Protein AF-A0A0F9ADK8-F1 (afdb_monomer)

Structure (mmCIF, N/CA/C/O backbone):
data_AF-A0A0F9ADK8-F1
#
_entry.id   AF-A0A0F9ADK8-F1
#
loop_
_atom_site.group_PDB
_atom_site.id
_atom_site.type_symbol
_atom_site.label_atom_id
_atom_site.label_alt_id
_atom_site.label_comp_id
_atom_site.label_asym_id
_atom_site.label_entity_id
_atom_site.label_seq_id
_atom_site.pdbx_PDB_ins_code
_atom_site.Cartn_x
_atom_site.Cartn_y
_atom_site.Cartn_z
_atom_site.occupancy
_atom_site.B_iso_or_equiv
_atom_site.auth_seq_id
_atom_site.auth_comp_id
_atom_site.auth_asym_id
_atom_site.auth_atom_id
_atom_site.pdbx_PDB_model_num
ATOM 1 N N . MET A 1 1 ? 10.634 -29.539 -0.794 1.00 26.28 1 MET A N 1
ATOM 2 C CA . MET A 1 1 ? 10.412 -29.504 -2.254 1.00 26.28 1 MET A CA 1
ATOM 3 C C . MET A 1 1 ? 10.072 -28.070 -2.612 1.00 26.28 1 MET A C 1
ATOM 5 O O . MET A 1 1 ? 9.015 -27.595 -2.229 1.00 26.28 1 MET A O 1
ATOM 9 N N . ALA A 1 2 ? 11.040 -27.331 -3.157 1.00 26.92 2 ALA A N 1
ATOM 10 C CA . ALA A 1 2 ? 10.885 -25.912 -3.452 1.00 26.92 2 ALA A CA 1
ATOM 11 C C . ALA A 1 2 ? 10.192 -25.767 -4.806 1.00 26.92 2 ALA A C 1
ATOM 13 O O . ALA A 1 2 ? 10.782 -26.106 -5.834 1.00 26.92 2 ALA A O 1
ATOM 14 N N . ASP A 1 3 ? 8.951 -25.284 -4.794 1.00 25.12 3 ASP A N 1
ATOM 15 C CA . ASP A 1 3 ? 8.272 -24.861 -6.009 1.00 25.12 3 ASP A CA 1
ATOM 16 C C . ASP A 1 3 ? 9.128 -23.800 -6.696 1.00 25.12 3 ASP A C 1
ATOM 18 O O . ASP A 1 3 ? 9.371 -22.702 -6.185 1.00 25.12 3 ASP A O 1
ATOM 22 N N . LYS A 1 4 ? 9.639 -24.165 -7.871 1.00 24.72 4 LYS A N 1
ATOM 23 C CA . LYS A 1 4 ? 10.263 -23.227 -8.790 1.00 24.72 4 LYS A CA 1
ATOM 24 C C . LYS A 1 4 ? 9.181 -22.223 -9.154 1.00 24.72 4 LYS A C 1
ATOM 26 O O . LYS A 1 4 ? 8.300 -22.533 -9.948 1.00 24.72 4 LYS A O 1
ATOM 31 N N . VAL A 1 5 ? 9.277 -21.008 -8.622 1.00 25.88 5 VAL A N 1
ATOM 32 C CA . VAL A 1 5 ? 8.550 -19.859 -9.163 1.00 25.88 5 VAL A CA 1
ATOM 33 C C . VAL A 1 5 ? 9.109 -19.605 -10.565 1.00 25.88 5 VAL A C 1
ATOM 35 O O . VAL A 1 5 ? 10.018 -18.801 -10.776 1.00 25.88 5 VAL A O 1
ATOM 38 N N . GLN A 1 6 ? 8.602 -20.359 -11.541 1.00 24.95 6 GLN A N 1
ATOM 39 C CA . GLN A 1 6 ? 8.704 -20.025 -12.945 1.00 24.95 6 GLN A CA 1
ATOM 40 C C . GLN A 1 6 ? 7.896 -18.744 -13.126 1.00 24.95 6 GLN A C 1
ATOM 42 O O . GLN A 1 6 ? 6.691 -18.776 -13.352 1.00 24.95 6 GLN A O 1
ATOM 47 N N . PHE A 1 7 ? 8.567 -17.594 -13.063 1.00 30.59 7 PHE A N 1
ATOM 48 C CA . PHE A 1 7 ? 8.095 -16.439 -13.813 1.00 30.59 7 PHE A CA 1
ATOM 49 C C . PHE A 1 7 ? 8.248 -16.799 -15.288 1.00 30.59 7 PHE A C 1
ATOM 51 O O . PHE A 1 7 ? 9.258 -16.508 -15.929 1.00 30.59 7 PHE A O 1
ATOM 58 N N . SER A 1 8 ? 7.261 -17.529 -15.806 1.00 28.75 8 SER A N 1
ATOM 59 C CA . SER A 1 8 ? 7.072 -17.675 -17.232 1.00 28.75 8 SER A CA 1
ATOM 60 C C . SER A 1 8 ? 6.990 -16.269 -17.797 1.00 28.75 8 SER A C 1
ATOM 62 O O . SER A 1 8 ? 6.132 -15.485 -17.396 1.00 28.75 8 SER A O 1
ATOM 64 N N . ILE A 1 9 ? 7.914 -15.964 -18.703 1.00 38.16 9 ILE A N 1
ATOM 65 C CA . ILE A 1 9 ? 7.788 -14.888 -19.680 1.00 38.16 9 ILE A CA 1
ATOM 66 C C . ILE A 1 9 ? 6.322 -14.863 -20.119 1.00 38.16 9 ILE A C 1
ATOM 68 O O . ILE A 1 9 ? 5.828 -15.863 -20.654 1.00 38.16 9 ILE A O 1
ATOM 72 N N . ASP A 1 10 ? 5.646 -13.775 -19.764 1.00 41.16 10 ASP A N 1
ATOM 73 C CA . ASP A 1 10 ? 4.198 -13.638 -19.797 1.00 41.16 10 ASP A CA 1
ATOM 74 C C . ASP A 1 10 ? 3.646 -14.003 -21.184 1.00 41.16 10 ASP A C 1
ATOM 76 O O . ASP A 1 10 ? 4.315 -13.836 -22.213 1.00 41.16 10 ASP A O 1
ATOM 80 N N . VAL A 1 11 ? 2.424 -14.530 -21.229 1.00 38.19 11 VAL A N 1
ATOM 81 C CA . VAL A 1 11 ? 1.742 -14.911 -22.476 1.00 38.19 11 VAL A CA 1
ATOM 82 C C . VAL A 1 11 ? 1.690 -13.715 -23.439 1.00 38.19 11 VAL A C 1
ATOM 84 O O . VAL A 1 11 ? 1.812 -13.897 -24.652 1.00 38.19 11 VAL A O 1
ATOM 87 N N . GLU A 1 12 ? 1.624 -12.489 -22.910 1.00 35.91 12 GLU A N 1
ATOM 88 C CA . GLU A 1 12 ? 1.749 -11.239 -23.668 1.00 35.91 12 GLU A CA 1
ATOM 89 C C . GLU A 1 12 ? 3.120 -11.048 -24.324 1.00 35.91 12 GLU A C 1
ATOM 91 O O . GLU A 1 12 ? 3.190 -10.648 -25.484 1.00 35.91 12 GLU A O 1
ATOM 96 N N . THR A 1 13 ? 4.223 -11.396 -23.655 1.00 36.81 13 THR A N 1
ATOM 97 C CA . THR A 1 13 ? 5.567 -11.295 -24.247 1.00 36.81 13 THR A CA 1
ATOM 98 C C . THR A 1 13 ? 5.761 -12.342 -25.347 1.00 36.81 13 THR A C 1
ATOM 100 O O . THR A 1 13 ? 6.364 -12.053 -26.379 1.00 36.81 13 THR A O 1
ATOM 103 N N . LYS A 1 14 ? 5.197 -13.548 -25.183 1.00 38.84 14 LYS A N 1
ATOM 104 C CA . LYS A 1 14 ? 5.196 -14.583 -26.235 1.00 38.84 14 LYS A CA 1
ATOM 105 C C . LYS A 1 14 ? 4.345 -14.176 -27.445 1.00 38.84 14 LYS A C 1
ATOM 107 O O . LYS A 1 14 ? 4.780 -14.371 -28.580 1.00 38.84 14 LYS A O 1
ATOM 112 N N . LYS A 1 15 ? 3.177 -13.558 -27.226 1.00 38.72 15 LYS A N 1
ATOM 113 C CA . LYS A 1 15 ? 2.336 -12.981 -28.293 1.00 38.72 15 LYS A CA 1
ATOM 114 C C . LYS A 1 15 ? 3.017 -11.790 -28.986 1.00 38.72 15 LYS A C 1
ATOM 116 O O . LYS A 1 15 ? 2.984 -11.704 -30.213 1.00 38.72 15 LYS A O 1
ATOM 121 N N . ALA A 1 16 ? 3.724 -10.935 -28.243 1.00 36.34 16 ALA A N 1
ATOM 122 C CA . ALA A 1 16 ? 4.536 -9.847 -28.796 1.00 36.34 16 ALA A CA 1
ATOM 123 C C . ALA A 1 16 ? 5.700 -10.364 -29.670 1.00 36.34 16 ALA A C 1
ATOM 125 O O . ALA A 1 16 ? 5.971 -9.817 -30.739 1.00 36.34 16 ALA A O 1
ATOM 126 N N . VAL A 1 17 ? 6.347 -11.468 -29.278 1.00 37.09 17 VAL A N 1
ATOM 127 C CA . VAL A 1 17 ? 7.394 -12.153 -30.068 1.00 37.09 17 VAL A CA 1
ATOM 128 C C . VAL A 1 17 ? 6.839 -12.794 -31.355 1.00 37.09 17 VAL A C 1
ATOM 130 O O . VAL A 1 17 ? 7.530 -12.847 -32.371 1.00 37.09 17 VAL A O 1
ATOM 133 N N . ALA A 1 18 ? 5.584 -13.252 -31.353 1.00 39.31 18 ALA A N 1
ATOM 134 C CA . ALA A 1 18 ? 4.936 -13.812 -32.541 1.00 39.31 18 ALA A CA 1
ATOM 135 C C . ALA A 1 18 ? 4.529 -12.729 -33.562 1.00 39.31 18 ALA A C 1
ATOM 137 O O . ALA A 1 18 ? 4.779 -12.889 -34.759 1.00 39.31 18 ALA A O 1
ATOM 138 N N . ASN A 1 19 ? 3.985 -11.595 -33.101 1.00 39.44 19 ASN A N 1
ATOM 139 C CA . ASN A 1 19 ? 3.604 -10.469 -33.968 1.00 39.44 19 ASN A CA 1
ATOM 140 C C . ASN A 1 19 ? 4.814 -9.727 -34.572 1.00 39.44 19 ASN A C 1
ATOM 142 O O . ASN A 1 19 ? 4.719 -9.154 -35.657 1.00 39.44 19 ASN A O 1
ATOM 146 N N . THR A 1 20 ? 5.981 -9.786 -33.929 1.00 35.94 20 THR A N 1
ATOM 147 C CA . THR A 1 20 ? 7.203 -9.099 -34.385 1.00 35.94 20 THR A CA 1
ATOM 148 C C . THR A 1 20 ? 7.905 -9.760 -35.575 1.00 35.94 20 THR A C 1
ATOM 150 O O . THR A 1 20 ? 8.582 -9.063 -36.327 1.00 35.94 20 THR A O 1
ATOM 153 N N . ARG A 1 21 ? 7.690 -11.059 -35.837 1.00 41.69 21 ARG A N 1
ATOM 154 C CA . ARG A 1 21 ? 8.205 -11.740 -37.049 1.00 41.69 21 ARG A CA 1
ATOM 155 C C . ARG A 1 21 ? 7.533 -11.267 -38.345 1.00 41.69 21 ARG A C 1
ATOM 157 O O . ARG A 1 21 ? 8.139 -11.315 -39.413 1.00 41.69 21 ARG A O 1
ATOM 164 N N . ARG A 1 22 ? 6.275 -10.815 -38.270 1.00 44.16 22 ARG A N 1
ATOM 165 C CA . ARG A 1 22 ? 5.554 -10.213 -39.409 1.00 44.16 22 ARG A CA 1
ATOM 166 C C . ARG A 1 22 ? 6.099 -8.818 -39.729 1.00 44.16 22 ARG A C 1
ATOM 168 O O . ARG A 1 22 ? 6.386 -8.541 -40.889 1.00 44.16 22 ARG A O 1
ATOM 175 N N . LEU A 1 23 ? 6.329 -8.010 -38.695 1.00 38.12 23 LEU A N 1
ATOM 176 C CA . LEU A 1 23 ? 6.951 -6.684 -38.785 1.00 38.12 23 LEU A CA 1
ATOM 177 C C . LEU A 1 23 ? 8.395 -6.743 -39.328 1.00 38.12 23 LEU A C 1
ATOM 179 O O . LEU A 1 23 ? 8.802 -5.873 -40.089 1.00 38.12 23 LEU A O 1
ATOM 183 N N . GLU A 1 24 ? 9.157 -7.795 -39.013 1.00 39.53 24 GLU A N 1
ATOM 184 C CA . GLU A 1 24 ? 10.530 -8.022 -39.504 1.00 39.53 24 GLU A CA 1
ATOM 185 C C . GLU A 1 24 ? 10.617 -8.171 -41.036 1.00 39.53 24 GLU A C 1
ATOM 187 O O . GLU A 1 24 ? 11.492 -7.583 -41.671 1.00 39.53 24 GLU A O 1
ATOM 192 N N . LYS A 1 25 ? 9.668 -8.883 -41.661 1.00 48.53 25 LYS A N 1
ATOM 193 C CA . LYS A 1 25 ? 9.605 -9.013 -43.131 1.00 48.53 25 LYS A CA 1
ATOM 194 C C . LYS A 1 25 ? 9.288 -7.694 -43.832 1.00 48.53 25 LYS A C 1
ATOM 196 O O . LYS A 1 25 ? 9.682 -7.495 -44.979 1.00 48.53 25 LYS A O 1
ATOM 201 N N . GLN A 1 26 ? 8.559 -6.810 -43.162 1.00 44.69 26 GLN A N 1
ATOM 202 C CA . GLN A 1 26 ? 8.190 -5.515 -43.712 1.00 44.69 26 GLN A CA 1
ATOM 203 C C . GLN A 1 26 ? 9.291 -4.462 -43.453 1.00 44.69 26 GLN A C 1
ATOM 205 O O . GLN A 1 26 ? 9.508 -3.583 -44.282 1.00 44.69 26 GLN A O 1
ATOM 210 N N . PHE A 1 27 ? 10.060 -4.599 -42.364 1.00 39.81 27 PHE A N 1
ATOM 211 C CA . PHE A 1 27 ? 11.189 -3.735 -41.983 1.00 39.81 27 PHE A CA 1
ATOM 212 C C . PHE A 1 27 ? 12.325 -3.699 -43.022 1.00 39.81 27 PHE A C 1
ATOM 214 O O . PHE A 1 27 ? 12.946 -2.660 -43.235 1.00 39.81 27 PHE A O 1
ATOM 221 N N . MET A 1 28 ? 12.572 -4.808 -43.728 1.00 47.72 28 MET A N 1
ATOM 222 C CA . MET A 1 28 ? 13.576 -4.886 -44.804 1.00 47.72 28 MET A CA 1
ATOM 223 C C . MET A 1 28 ? 13.278 -3.974 -46.009 1.00 47.72 28 MET A C 1
ATOM 225 O O . MET A 1 28 ? 14.149 -3.788 -46.854 1.00 47.72 28 MET A O 1
ATOM 229 N N . LYS A 1 29 ? 12.074 -3.388 -46.092 1.00 51.22 29 LYS A N 1
ATOM 230 C CA . LYS A 1 29 ? 11.624 -2.544 -47.213 1.00 51.22 29 LYS A CA 1
ATOM 231 C C . LYS A 1 29 ? 11.711 -1.031 -46.943 1.00 51.22 29 LYS A C 1
ATOM 233 O O . LYS A 1 29 ? 11.237 -0.242 -47.752 1.00 51.22 29 LYS A O 1
ATOM 238 N N . LEU A 1 30 ? 12.304 -0.613 -45.822 1.00 47.59 30 LEU A N 1
ATOM 239 C CA . LEU A 1 30 ? 12.314 0.784 -45.369 1.00 47.59 30 LEU A CA 1
ATOM 240 C C . LEU A 1 30 ? 13.421 1.676 -45.968 1.00 47.59 30 LEU A C 1
ATOM 242 O O . LEU A 1 30 ? 14.595 1.298 -45.974 1.00 47.59 30 LEU A O 1
ATOM 246 N N . GLY A 1 31 ? 13.046 2.900 -46.374 1.00 52.59 31 GLY A N 1
ATOM 247 C CA . GLY A 1 31 ? 13.925 3.960 -46.898 1.00 52.59 31 GLY A CA 1
ATOM 248 C C . GLY A 1 31 ? 14.777 4.716 -45.853 1.00 52.59 31 GLY A C 1
ATOM 249 O O . GLY A 1 31 ? 14.594 4.590 -44.641 1.00 52.59 31 GLY A O 1
ATOM 250 N N . GLY A 1 32 ? 15.746 5.513 -46.328 1.00 48.91 32 GLY A N 1
ATOM 251 C CA . GLY A 1 32 ? 16.883 6.040 -45.546 1.00 48.91 32 GLY A CA 1
ATOM 252 C C . GLY A 1 32 ? 16.576 7.008 -44.388 1.00 48.91 32 GLY A C 1
ATOM 253 O O . GLY A 1 32 ? 17.333 7.057 -43.419 1.00 48.91 32 GLY A O 1
ATOM 254 N N . SER A 1 33 ? 15.459 7.734 -44.419 1.00 44.00 33 SER A N 1
ATOM 255 C CA . SER A 1 33 ? 15.063 8.683 -43.363 1.00 44.00 33 SER A CA 1
ATOM 256 C C . SER A 1 33 ? 14.603 7.987 -42.072 1.00 44.00 33 SER A C 1
ATOM 258 O O . SER A 1 33 ? 14.957 8.425 -40.974 1.00 44.00 33 SER A O 1
ATOM 260 N N . ALA A 1 34 ? 13.914 6.845 -42.181 1.00 46.16 34 ALA A N 1
ATOM 261 C CA . ALA A 1 34 ? 13.541 6.005 -41.039 1.00 46.16 34 ALA A CA 1
ATOM 262 C C . ALA A 1 34 ? 14.773 5.371 -40.364 1.00 46.16 34 ALA A C 1
ATOM 264 O O . ALA A 1 34 ? 14.836 5.274 -39.136 1.00 46.16 34 ALA A O 1
ATOM 265 N N . ARG A 1 35 ? 15.801 5.023 -41.153 1.00 48.91 35 ARG A N 1
ATOM 266 C CA . ARG A 1 35 ? 17.088 4.508 -40.652 1.00 48.91 35 ARG A CA 1
ATOM 267 C C . ARG A 1 35 ? 17.858 5.564 -39.845 1.00 48.91 35 ARG A C 1
ATOM 269 O O . ARG A 1 35 ? 18.458 5.239 -38.825 1.00 48.91 35 ARG A O 1
ATOM 276 N N . LEU A 1 36 ? 17.797 6.838 -40.235 1.00 43.69 36 LEU A N 1
ATOM 277 C CA . LEU A 1 36 ? 18.541 7.926 -39.585 1.00 43.69 36 LEU A CA 1
ATOM 278 C C . LEU A 1 36 ? 18.014 8.282 -38.177 1.00 43.69 36 LEU A C 1
ATOM 280 O O . LEU A 1 36 ? 18.797 8.551 -37.262 1.00 43.69 36 LEU A O 1
ATOM 284 N N . ALA A 1 37 ? 16.692 8.255 -37.975 1.00 49.25 37 ALA A N 1
ATOM 285 C CA . ALA A 1 37 ? 16.078 8.469 -36.660 1.00 49.25 37 ALA A CA 1
ATOM 286 C C . ALA A 1 37 ? 16.421 7.337 -35.670 1.00 49.25 37 ALA A C 1
ATOM 288 O O . ALA A 1 37 ? 16.670 7.593 -34.489 1.00 49.25 37 ALA A O 1
ATOM 289 N N . GLN A 1 38 ? 16.524 6.101 -36.170 1.00 47.88 38 GLN A N 1
ATOM 290 C CA . GLN A 1 38 ? 16.932 4.927 -35.391 1.00 47.88 38 GLN A CA 1
ATOM 291 C C . GLN A 1 38 ? 18.401 5.018 -34.939 1.00 47.88 38 GLN A C 1
ATOM 293 O O . GLN A 1 38 ? 18.697 4.775 -33.769 1.00 47.88 38 GLN A O 1
ATOM 298 N N . VAL A 1 39 ? 19.311 5.468 -35.813 1.00 45.59 39 VAL A N 1
ATOM 299 C CA . VAL A 1 39 ? 20.741 5.678 -35.492 1.00 45.59 39 VAL A CA 1
ATOM 300 C C . VAL A 1 39 ? 20.935 6.679 -34.352 1.00 45.59 39 VAL A C 1
ATOM 302 O O . VAL A 1 39 ? 21.745 6.458 -33.450 1.00 45.59 39 VAL A O 1
ATOM 305 N N . LYS A 1 40 ? 20.156 7.767 -34.336 1.00 52.59 40 LYS A N 1
ATOM 306 C CA . LYS A 1 40 ? 20.231 8.767 -33.261 1.00 52.59 40 LYS A CA 1
ATOM 307 C C . LYS A 1 40 ? 19.776 8.199 -31.910 1.00 52.59 40 LYS A C 1
ATOM 309 O O . LYS A 1 40 ? 20.436 8.469 -30.908 1.00 52.59 40 LYS A O 1
ATOM 314 N N . GLY A 1 41 ? 18.717 7.386 -31.871 1.00 49.25 41 GLY A N 1
ATOM 315 C CA . GLY A 1 41 ? 18.250 6.718 -30.644 1.00 49.25 41 GLY A CA 1
ATOM 316 C C . GLY A 1 41 ? 19.260 5.708 -30.090 1.00 49.25 41 GLY A C 1
ATOM 317 O O . GLY A 1 41 ? 19.603 5.745 -28.909 1.00 49.25 41 GLY A O 1
ATOM 318 N N . ILE A 1 42 ? 19.820 4.878 -30.972 1.00 46.34 42 ILE A N 1
ATOM 319 C CA . ILE A 1 42 ? 20.852 3.885 -30.646 1.00 46.34 42 ILE A CA 1
ATOM 320 C C . ILE A 1 42 ? 22.131 4.553 -30.129 1.00 46.34 42 ILE A C 1
ATOM 322 O O . ILE A 1 42 ? 22.681 4.128 -29.117 1.00 46.34 42 ILE A O 1
ATOM 326 N N . SER A 1 43 ? 22.577 5.640 -30.765 1.00 51.44 43 SER A N 1
ATOM 327 C CA . SER A 1 43 ? 23.786 6.359 -30.340 1.00 51.44 43 SER A CA 1
ATOM 328 C C . SER A 1 43 ? 23.648 7.016 -28.958 1.00 51.44 43 SER A C 1
ATOM 330 O O . SER A 1 43 ? 24.618 7.078 -28.201 1.00 51.44 43 SER A O 1
ATOM 332 N N . LYS A 1 44 ? 22.444 7.481 -28.586 1.00 55.66 44 LYS A N 1
ATOM 333 C CA . LYS A 1 44 ? 22.156 7.993 -27.234 1.00 55.66 44 LYS A CA 1
ATOM 334 C C . LYS A 1 44 ? 22.195 6.875 -26.195 1.00 55.66 44 LYS A C 1
ATOM 336 O O . LYS A 1 44 ? 22.782 7.062 -25.132 1.00 55.66 44 LYS A O 1
ATOM 341 N N . LEU A 1 45 ? 21.628 5.715 -26.523 1.00 48.06 45 LEU A N 1
ATOM 342 C CA . LEU A 1 45 ? 21.677 4.528 -25.673 1.00 48.06 45 LEU A CA 1
ATOM 343 C C . LEU A 1 45 ? 23.121 4.036 -25.476 1.00 48.06 45 LEU A C 1
ATOM 345 O O . LEU A 1 45 ? 23.532 3.768 -24.351 1.00 48.06 45 LEU A O 1
ATOM 349 N N . GLU A 1 46 ? 23.922 3.993 -26.542 1.00 51.62 46 GLU A N 1
ATOM 350 C CA . GLU A 1 46 ? 25.329 3.586 -26.494 1.00 51.62 46 GLU A CA 1
ATOM 351 C C . GLU A 1 46 ? 26.174 4.529 -25.622 1.00 51.62 46 GLU A C 1
ATOM 353 O O . GLU A 1 46 ? 26.960 4.075 -24.788 1.00 51.62 46 GLU A O 1
ATOM 358 N N . LYS A 1 47 ? 25.970 5.846 -25.753 1.00 62.41 47 LYS A N 1
ATOM 359 C CA . LYS A 1 47 ? 26.601 6.850 -24.881 1.00 62.41 47 LYS A CA 1
ATOM 360 C C . LYS A 1 47 ? 26.158 6.696 -23.424 1.00 62.41 47 LYS A C 1
ATOM 362 O O . LYS A 1 47 ? 27.002 6.750 -22.534 1.00 62.41 47 LYS A O 1
ATOM 367 N N . GLY A 1 48 ? 24.872 6.435 -23.185 1.00 56.59 48 GLY A N 1
ATOM 368 C CA . GLY A 1 48 ? 24.325 6.173 -21.853 1.00 56.59 48 GLY A CA 1
ATOM 369 C C . GLY A 1 48 ? 24.929 4.934 -21.187 1.00 56.59 48 GLY A C 1
ATOM 370 O O . GLY A 1 48 ? 2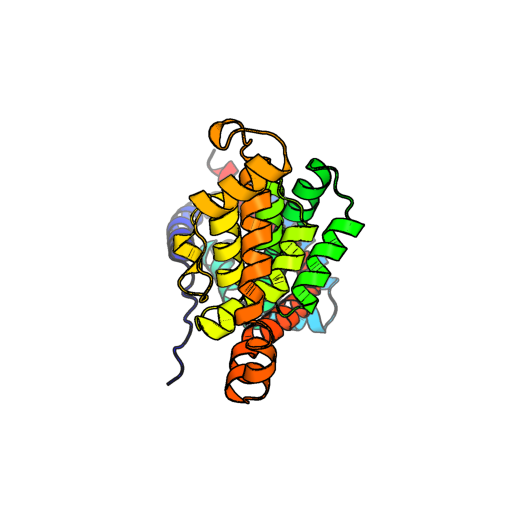5.308 4.992 -20.023 1.00 56.59 48 GLY A O 1
ATOM 371 N N . ILE A 1 49 ? 25.104 3.836 -21.930 1.00 52.19 49 ILE A N 1
ATOM 372 C CA . ILE A 1 49 ? 25.750 2.616 -21.420 1.00 52.19 49 ILE A CA 1
ATOM 373 C C . ILE A 1 49 ? 27.252 2.825 -21.195 1.00 52.19 49 ILE A C 1
ATOM 375 O O . ILE A 1 49 ? 27.808 2.335 -20.211 1.00 52.19 49 ILE A O 1
ATOM 379 N N . LYS A 1 50 ? 27.931 3.570 -22.074 1.00 59.78 50 LYS A N 1
ATOM 380 C CA . LYS A 1 50 ? 29.352 3.913 -21.905 1.00 59.78 50 LYS A CA 1
ATOM 381 C C . LYS A 1 50 ? 29.598 4.805 -20.684 1.00 59.78 50 LYS A C 1
ATOM 383 O O . LYS A 1 50 ? 30.626 4.620 -20.034 1.00 59.78 50 LYS A O 1
ATOM 388 N N . ALA A 1 51 ? 28.654 5.680 -20.341 1.00 60.22 51 ALA A N 1
ATOM 389 C CA . ALA A 1 51 ? 28.702 6.549 -19.163 1.00 60.22 51 ALA A CA 1
ATOM 390 C C . ALA A 1 51 ? 28.450 5.820 -17.827 1.00 60.22 51 ALA A C 1
ATOM 392 O O . ALA A 1 51 ? 28.593 6.423 -16.767 1.00 60.22 51 ALA A O 1
ATOM 393 N N . LEU A 1 52 ? 28.093 4.532 -17.852 1.00 54.62 52 LEU A N 1
ATOM 394 C CA . LEU A 1 52 ? 27.894 3.743 -16.638 1.00 54.62 52 LEU A CA 1
ATOM 395 C C . LEU A 1 52 ? 29.203 3.265 -16.005 1.00 54.62 52 LEU A C 1
ATOM 397 O O . LEU A 1 52 ? 30.161 2.911 -16.701 1.00 54.62 52 LEU A O 1
ATOM 401 N N . ASP A 1 53 ? 29.196 3.171 -14.675 1.00 52.44 53 ASP A N 1
ATOM 402 C CA . ASP A 1 53 ? 30.258 2.539 -13.889 1.00 52.44 53 ASP A CA 1
ATOM 403 C C . ASP A 1 53 ? 30.434 1.042 -14.251 1.00 52.44 53 ASP A C 1
ATOM 405 O O . ASP A 1 53 ? 29.508 0.369 -14.719 1.00 52.44 53 ASP A O 1
ATOM 409 N N . GLY A 1 54 ? 31.635 0.500 -14.032 1.00 55.44 54 GLY A N 1
ATOM 410 C CA . GLY A 1 54 ? 32.029 -0.870 -14.366 1.00 55.44 54 GLY A CA 1
ATOM 411 C C . GLY A 1 54 ? 31.134 -1.951 -13.749 1.00 55.44 54 GLY A C 1
ATOM 412 O O . GLY A 1 54 ? 30.831 -2.946 -14.414 1.00 55.44 54 GLY A O 1
ATOM 413 N N . SER A 1 55 ? 30.632 -1.737 -12.529 1.00 47.78 55 SER A N 1
ATOM 414 C CA . SER A 1 55 ? 29.694 -2.658 -11.864 1.00 47.78 55 SER A CA 1
ATOM 415 C C . SER A 1 55 ? 28.342 -2.705 -12.585 1.00 47.78 55 SER A C 1
ATOM 417 O O . SER A 1 55 ? 27.738 -3.767 -12.759 1.00 47.78 55 SER A O 1
ATOM 419 N N . SER A 1 56 ? 27.913 -1.556 -13.109 1.00 47.53 56 SER A N 1
ATOM 420 C CA . SER A 1 56 ? 26.680 -1.406 -13.883 1.00 47.53 56 SER A CA 1
ATOM 421 C C . SER A 1 56 ? 26.789 -1.994 -15.285 1.00 47.53 56 SER A C 1
ATOM 423 O O . SER A 1 56 ? 25.865 -2.661 -15.750 1.00 47.53 56 SER A O 1
ATOM 425 N N . LYS A 1 57 ? 27.946 -1.837 -15.936 1.00 52.88 57 LYS A N 1
ATOM 426 C CA . LYS A 1 57 ? 28.245 -2.450 -17.241 1.00 52.88 57 LYS A CA 1
ATOM 427 C C . LYS A 1 57 ? 28.213 -3.979 -17.191 1.00 52.88 57 LYS A C 1
ATOM 429 O O . LYS A 1 57 ? 27.673 -4.600 -18.105 1.00 52.88 57 LYS A O 1
ATOM 434 N N . LYS A 1 58 ? 28.740 -4.587 -16.120 1.00 53.53 58 LYS A N 1
ATOM 435 C CA . LYS A 1 58 ? 28.681 -6.045 -15.899 1.00 53.53 58 LYS A CA 1
ATOM 436 C C . LYS A 1 58 ? 27.253 -6.524 -15.628 1.00 53.53 58 LYS A C 1
ATOM 438 O O . LYS A 1 58 ? 26.835 -7.527 -16.201 1.00 53.53 58 LYS A O 1
ATOM 443 N N . GLY A 1 59 ? 26.481 -5.785 -14.826 1.00 49.38 59 GLY A N 1
ATOM 444 C CA . GLY A 1 59 ? 25.086 -6.129 -14.531 1.00 49.38 59 GLY A CA 1
ATOM 445 C C . GLY A 1 59 ? 24.127 -6.001 -15.718 1.00 49.38 59 GLY A C 1
ATOM 446 O O . GLY A 1 59 ? 23.117 -6.697 -15.783 1.00 49.38 59 GLY A O 1
ATOM 447 N N . PHE A 1 60 ? 24.493 -5.174 -16.697 1.00 49.78 60 PHE A N 1
ATOM 448 C CA . PHE A 1 60 ? 23.779 -4.971 -17.955 1.00 49.78 60 PHE A CA 1
ATOM 449 C C . PHE A 1 60 ? 24.521 -5.579 -19.154 1.00 49.78 60 PHE A C 1
ATOM 451 O O . PHE A 1 60 ? 24.322 -5.145 -20.287 1.00 49.78 60 PHE A O 1
ATOM 458 N N . ALA A 1 61 ? 25.349 -6.611 -18.954 1.00 52.66 61 ALA A N 1
ATOM 459 C CA . ALA A 1 61 ? 26.115 -7.239 -20.036 1.00 52.66 61 ALA A CA 1
ATOM 460 C C . ALA A 1 61 ? 25.233 -7.714 -21.213 1.00 52.66 61 ALA A C 1
ATOM 462 O O . ALA A 1 61 ? 25.652 -7.639 -22.367 1.00 52.66 61 ALA A O 1
ATOM 463 N N . GLY A 1 62 ? 23.988 -8.133 -20.954 1.00 50.66 62 GLY A N 1
ATOM 464 C CA . GLY A 1 62 ? 23.002 -8.444 -21.999 1.00 50.66 62 GLY A CA 1
ATOM 465 C C . GLY A 1 62 ? 22.511 -7.220 -22.785 1.00 50.66 62 GLY A C 1
ATOM 466 O O . GLY A 1 62 ? 22.289 -7.318 -23.988 1.00 50.66 62 GLY A O 1
ATOM 467 N N . MET A 1 63 ? 22.425 -6.053 -22.140 1.00 44.56 63 MET A N 1
ATOM 468 C CA . MET A 1 63 ? 22.110 -4.772 -22.783 1.00 44.56 63 MET A CA 1
ATOM 469 C C . MET A 1 63 ? 23.305 -4.221 -23.568 1.00 44.56 63 MET A C 1
ATOM 471 O O . MET A 1 63 ? 23.128 -3.683 -24.650 1.00 44.56 63 MET A O 1
ATOM 475 N N . SER A 1 64 ? 24.529 -4.407 -23.066 1.00 47.62 64 SER A N 1
ATOM 476 C CA . SER A 1 64 ? 25.755 -4.092 -23.809 1.00 47.62 64 SER A CA 1
ATOM 477 C C . SER A 1 64 ? 25.870 -4.946 -25.079 1.00 47.62 64 SER A C 1
ATOM 479 O O . SER A 1 64 ? 26.216 -4.434 -26.141 1.00 47.62 64 SER A O 1
ATOM 481 N N . LYS A 1 65 ? 25.492 -6.233 -25.012 1.00 47.72 65 LYS A N 1
ATOM 482 C CA . LYS A 1 65 ? 25.359 -7.126 -26.181 1.00 47.72 65 LYS A CA 1
ATOM 483 C C . LYS A 1 65 ? 24.229 -6.713 -27.128 1.00 47.72 65 LYS A C 1
ATOM 485 O O . LYS A 1 65 ? 24.398 -6.811 -28.338 1.00 47.72 65 LYS A O 1
ATOM 490 N N . PHE A 1 66 ? 23.112 -6.214 -26.597 1.00 44.53 66 PHE A N 1
ATOM 491 C CA . PHE A 1 66 ? 22.055 -5.584 -27.389 1.00 44.53 66 PHE A CA 1
ATOM 492 C C . PHE A 1 66 ? 22.606 -4.360 -28.131 1.00 44.53 66 PHE A C 1
ATOM 494 O O . PHE A 1 66 ? 22.569 -4.347 -29.350 1.00 44.53 66 PHE A O 1
ATOM 501 N N . THR A 1 67 ? 23.234 -3.393 -27.455 1.00 42.94 67 THR A N 1
ATOM 502 C CA . THR A 1 67 ? 23.764 -2.180 -28.104 1.00 42.94 67 THR A CA 1
ATOM 503 C C . THR A 1 67 ? 24.933 -2.422 -29.050 1.00 42.94 67 THR A C 1
ATOM 505 O O . THR A 1 67 ? 25.002 -1.784 -30.093 1.00 42.94 67 THR A O 1
ATOM 508 N N . SER A 1 68 ? 25.836 -3.350 -28.728 1.00 47.25 68 SER A N 1
ATOM 509 C CA . SER A 1 68 ? 26.957 -3.713 -29.611 1.00 47.25 68 SER A CA 1
ATOM 510 C C . SER A 1 68 ? 26.508 -4.557 -30.808 1.00 47.25 68 SER A C 1
ATOM 512 O O . SER A 1 68 ? 27.037 -4.393 -31.902 1.00 47.25 68 SER A O 1
ATOM 514 N N . GLY A 1 69 ? 25.481 -5.401 -30.652 1.00 43.25 69 GLY A N 1
ATOM 515 C CA . GLY A 1 69 ? 24.840 -6.103 -31.769 1.00 43.25 69 GLY A CA 1
ATOM 516 C C . GLY A 1 69 ? 23.943 -5.203 -32.636 1.00 43.25 69 GLY A C 1
ATOM 517 O O . GLY A 1 69 ? 23.580 -5.576 -33.747 1.00 43.25 69 GLY A O 1
ATOM 518 N N . ILE A 1 70 ? 23.618 -4.010 -32.139 1.00 39.38 70 ILE A N 1
ATOM 519 C CA . ILE A 1 70 ? 22.847 -2.937 -32.784 1.00 39.38 70 ILE A CA 1
ATOM 520 C C . ILE A 1 70 ? 23.790 -1.944 -33.502 1.00 39.38 70 ILE A C 1
ATOM 522 O O . ILE A 1 70 ? 23.412 -0.841 -33.883 1.00 39.38 70 ILE A O 1
ATOM 526 N N . ALA A 1 71 ? 25.031 -2.345 -33.795 1.00 40.16 71 ALA A N 1
ATOM 527 C CA . ALA A 1 71 ? 25.795 -1.686 -34.846 1.00 40.16 71 ALA A CA 1
ATOM 528 C C . ALA A 1 71 ? 25.047 -1.862 -36.182 1.00 40.16 71 ALA A C 1
ATOM 530 O O . ALA A 1 71 ? 24.742 -2.985 -36.584 1.00 40.16 71 ALA A O 1
ATOM 531 N N . LEU A 1 72 ? 24.730 -0.731 -36.819 1.00 36.81 72 LEU A N 1
ATOM 532 C CA . LEU A 1 72 ? 23.993 -0.467 -38.070 1.00 36.81 72 LEU A CA 1
ATOM 533 C C . LEU A 1 72 ? 23.822 -1.593 -39.119 1.00 36.81 72 LEU A C 1
ATOM 535 O O . LEU A 1 72 ? 22.818 -1.584 -39.826 1.00 36.81 72 LEU A O 1
ATOM 539 N N . GLY A 1 73 ? 24.743 -2.551 -39.233 1.00 38.09 73 GLY A N 1
ATOM 540 C CA . GLY A 1 73 ? 24.641 -3.692 -40.152 1.00 38.09 73 GLY A CA 1
ATOM 541 C C . GLY A 1 73 ? 23.808 -4.881 -39.646 1.00 38.09 73 GLY A C 1
ATOM 542 O O . GLY A 1 73 ? 23.215 -5.586 -40.454 1.00 38.09 73 GLY A O 1
ATOM 543 N N . ASN A 1 74 ? 23.698 -5.095 -38.329 1.00 38.97 74 ASN A N 1
ATOM 544 C CA . ASN A 1 74 ? 23.141 -6.337 -37.764 1.00 38.97 74 ASN A CA 1
ATOM 545 C C . ASN A 1 74 ? 21.725 -6.216 -37.174 1.00 38.97 74 ASN A C 1
ATOM 547 O O . ASN A 1 74 ? 21.131 -7.233 -36.826 1.00 38.97 74 ASN A O 1
ATOM 551 N N . LEU A 1 75 ? 21.128 -5.022 -37.103 1.00 38.78 75 LEU A N 1
ATOM 552 C CA . LEU A 1 75 ? 19.741 -4.844 -36.625 1.00 38.78 75 LEU A CA 1
ATOM 553 C C . LEU A 1 75 ? 18.695 -5.448 -37.551 1.00 38.78 75 LEU A C 1
ATOM 555 O O . LEU A 1 75 ? 17.750 -6.082 -37.083 1.00 38.78 75 LEU A O 1
ATOM 559 N N . ALA A 1 76 ? 18.893 -5.278 -38.858 1.00 38.72 76 ALA A N 1
ATOM 560 C CA . ALA A 1 76 ? 18.071 -5.929 -39.865 1.00 38.72 76 ALA A CA 1
ATOM 561 C C . ALA A 1 76 ? 18.168 -7.465 -39.739 1.00 38.72 76 ALA A C 1
ATOM 563 O O . ALA A 1 76 ? 17.180 -8.158 -39.942 1.00 38.72 76 ALA A O 1
ATOM 564 N N . ALA A 1 77 ? 19.327 -7.989 -39.317 1.00 35.16 77 ALA A N 1
ATOM 565 C CA . ALA A 1 77 ? 19.581 -9.420 -39.120 1.00 35.16 77 ALA A CA 1
ATOM 566 C C . ALA A 1 77 ? 19.169 -9.962 -37.730 1.00 35.16 77 ALA A C 1
ATOM 568 O O . ALA A 1 77 ? 19.041 -11.178 -37.533 1.00 35.16 77 ALA A O 1
ATOM 569 N N . MET A 1 78 ? 18.984 -9.088 -36.734 1.00 38.38 78 MET A N 1
ATOM 570 C CA . MET A 1 78 ? 18.590 -9.508 -35.391 1.00 38.38 78 MET A CA 1
ATOM 571 C C . MET A 1 78 ? 17.079 -9.732 -35.301 1.00 38.38 78 MET A C 1
ATOM 573 O O . MET A 1 78 ? 16.654 -10.699 -34.678 1.00 38.38 78 MET A O 1
ATOM 577 N N . GLY A 1 79 ? 16.270 -8.894 -35.945 1.00 41.62 79 GLY A N 1
ATOM 578 C CA . GLY A 1 79 ? 14.817 -8.979 -35.843 1.00 41.62 79 GLY A CA 1
ATOM 579 C C . GLY A 1 79 ? 14.299 -8.482 -34.490 1.00 41.62 79 GLY A C 1
ATOM 580 O O . GLY A 1 79 ? 14.871 -8.746 -33.427 1.00 41.62 79 GLY A O 1
ATOM 581 N N . MET A 1 80 ? 13.170 -7.769 -34.508 1.00 38.09 80 MET A N 1
ATOM 582 C CA . MET A 1 80 ? 12.491 -7.246 -33.307 1.00 38.09 80 MET A CA 1
ATOM 583 C C . MET A 1 80 ? 12.289 -8.313 -32.218 1.00 38.09 80 MET A C 1
ATOM 585 O O . MET A 1 80 ? 12.406 -8.030 -31.026 1.00 38.09 80 MET A O 1
ATOM 589 N N . ALA A 1 81 ? 12.064 -9.562 -32.627 1.00 36.72 81 ALA A N 1
ATOM 590 C CA . ALA A 1 81 ? 11.921 -10.704 -31.735 1.00 36.72 81 ALA A CA 1
ATOM 591 C C . ALA A 1 81 ? 13.210 -11.044 -30.957 1.00 36.72 81 ALA A C 1
ATOM 593 O O . ALA A 1 81 ? 13.125 -11.385 -29.776 1.00 36.72 81 ALA A O 1
ATOM 594 N N . LYS A 1 82 ? 14.409 -10.933 -31.558 1.00 41.62 82 LYS A N 1
ATOM 595 C CA . LYS A 1 82 ? 15.672 -11.131 -30.818 1.00 41.62 82 LYS A CA 1
ATOM 596 C C . LYS A 1 82 ? 16.061 -9.897 -30.015 1.00 41.62 82 LYS A C 1
ATOM 598 O O . LYS A 1 82 ? 16.691 -10.069 -28.985 1.00 41.62 82 LYS A O 1
ATOM 603 N N . ALA A 1 83 ? 15.661 -8.695 -30.425 1.00 41.38 83 ALA A N 1
ATOM 604 C CA . ALA A 1 83 ? 15.827 -7.470 -29.641 1.00 41.38 83 ALA A CA 1
ATOM 605 C C . ALA A 1 83 ? 15.056 -7.549 -28.306 1.00 41.38 83 ALA A C 1
ATOM 607 O O . ALA A 1 83 ? 15.650 -7.477 -27.230 1.00 41.38 83 ALA A O 1
ATOM 608 N N . ILE A 1 84 ? 13.749 -7.823 -28.367 1.00 39.91 84 ILE A N 1
ATOM 609 C CA . ILE A 1 84 ? 12.892 -8.048 -27.187 1.00 39.91 84 ILE A CA 1
ATOM 610 C C . ILE A 1 84 ? 13.346 -9.305 -26.423 1.00 39.91 84 ILE A C 1
ATOM 612 O O . ILE A 1 84 ? 13.421 -9.309 -25.193 1.00 39.91 84 ILE A O 1
ATOM 616 N N . GLY A 1 85 ? 13.729 -10.359 -27.149 1.00 42.75 85 GLY A N 1
ATOM 617 C CA . GLY A 1 85 ? 14.274 -11.595 -26.593 1.00 42.75 85 GLY A CA 1
ATOM 618 C C . GLY A 1 85 ? 15.591 -11.402 -25.829 1.00 42.75 85 GLY A C 1
ATOM 619 O O . GLY A 1 85 ? 15.752 -11.972 -24.755 1.00 42.75 85 GLY A O 1
ATOM 620 N N . ALA A 1 86 ? 16.511 -10.575 -26.324 1.00 46.41 86 ALA A N 1
ATOM 621 C CA . ALA A 1 86 ? 17.794 -10.265 -25.693 1.00 46.41 86 ALA A CA 1
ATOM 622 C C . ALA A 1 86 ? 17.629 -9.356 -24.472 1.00 46.41 86 ALA A C 1
ATOM 624 O O . ALA A 1 86 ? 18.351 -9.548 -23.499 1.00 46.41 86 ALA A O 1
ATOM 625 N N . LEU A 1 87 ? 16.642 -8.450 -24.458 1.00 44.69 87 LEU A N 1
ATOM 626 C CA . LEU A 1 87 ? 16.237 -7.780 -23.220 1.00 44.69 87 LEU A CA 1
ATOM 627 C C . LEU A 1 87 ? 15.693 -8.789 -22.209 1.00 44.69 87 LEU A C 1
ATOM 629 O O . LEU A 1 87 ? 16.184 -8.848 -21.087 1.00 44.69 87 LEU A O 1
ATOM 633 N N . SER A 1 88 ? 14.745 -9.638 -22.611 1.00 43.03 88 SER A N 1
ATOM 634 C CA . SER A 1 88 ? 14.140 -10.619 -21.700 1.00 43.03 88 SER A CA 1
ATOM 635 C C . SER A 1 88 ? 15.148 -11.643 -21.147 1.00 43.03 88 SER A C 1
ATOM 637 O O . SER A 1 88 ? 15.019 -12.063 -20.002 1.00 43.03 88 SER A O 1
ATOM 639 N N . LYS A 1 89 ? 16.179 -12.010 -21.926 1.00 44.94 89 LYS A N 1
ATOM 640 C CA . LYS A 1 89 ? 17.264 -12.928 -21.527 1.00 44.94 89 LYS A CA 1
ATOM 641 C C . LYS A 1 89 ? 18.450 -12.236 -20.843 1.00 44.94 89 LYS A C 1
ATOM 643 O O . LYS A 1 89 ? 19.144 -12.869 -20.056 1.00 44.94 89 LYS A O 1
ATOM 648 N N . GLY A 1 90 ? 18.718 -10.970 -21.163 1.00 44.38 90 GLY A N 1
ATOM 649 C CA . GLY A 1 90 ? 19.814 -10.171 -20.605 1.00 44.38 90 GLY A CA 1
ATOM 650 C C . GLY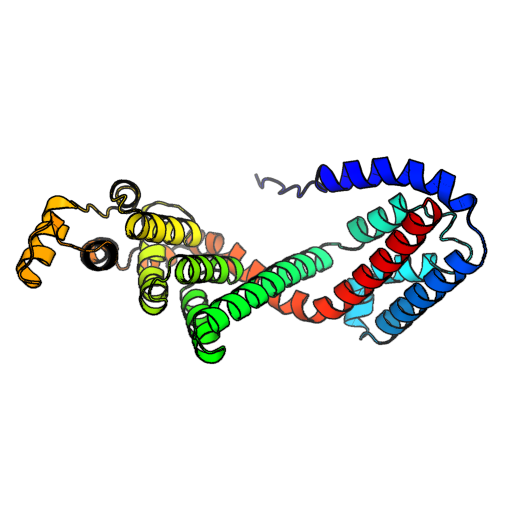 A 1 90 ? 19.498 -9.586 -19.229 1.00 44.38 90 GLY A C 1
ATOM 651 O O . GLY A 1 90 ? 20.406 -9.324 -18.443 1.00 44.38 90 GLY A O 1
ATOM 652 N N . ILE A 1 91 ? 18.210 -9.448 -18.918 1.00 46.31 91 ILE A N 1
ATOM 653 C CA . ILE A 1 91 ? 17.656 -9.190 -17.587 1.00 46.31 91 ILE A CA 1
ATOM 654 C C . ILE A 1 91 ? 17.711 -10.521 -16.809 1.00 46.31 91 ILE A C 1
ATOM 656 O O . ILE A 1 91 ? 16.705 -11.190 -16.601 1.00 46.31 91 ILE A O 1
ATOM 660 N N . GLY A 1 92 ? 18.917 -10.962 -16.438 1.00 52.66 92 GLY A N 1
ATOM 661 C CA . GLY A 1 92 ? 19.116 -12.107 -15.537 1.00 52.66 92 GLY A CA 1
ATOM 662 C C . GLY A 1 92 ? 18.624 -11.806 -14.111 1.00 52.66 92 GLY A C 1
ATOM 663 O O . GLY A 1 92 ? 17.787 -10.929 -13.897 1.00 52.66 92 GLY A O 1
ATOM 664 N N . GLU A 1 93 ? 19.182 -12.463 -13.091 1.00 48.66 93 GLU A N 1
ATOM 665 C CA . GLU A 1 93 ? 18.818 -12.202 -11.680 1.00 48.66 93 GLU A CA 1
ATOM 666 C C . GLU A 1 93 ? 18.962 -10.719 -11.273 1.00 48.66 93 GLU A C 1
ATOM 668 O O . GLU A 1 93 ? 18.139 -10.192 -10.525 1.00 48.66 93 GLU A O 1
ATOM 673 N N . LEU A 1 94 ? 19.937 -10.001 -11.845 1.00 50.75 94 LEU A N 1
ATOM 674 C CA . LEU A 1 94 ? 20.106 -8.556 -11.640 1.00 50.75 94 LEU A CA 1
ATOM 675 C C . LEU A 1 94 ? 18.957 -7.747 -12.243 1.00 50.75 94 LEU A C 1
ATOM 677 O O . LEU A 1 94 ? 18.462 -6.807 -11.628 1.00 50.75 94 LEU A O 1
ATOM 681 N N . GLY A 1 95 ? 18.476 -8.139 -13.419 1.00 56.84 95 GLY A N 1
ATOM 682 C CA . GLY A 1 95 ? 17.367 -7.465 -14.070 1.00 56.84 95 GLY A CA 1
ATOM 683 C C . GLY A 1 9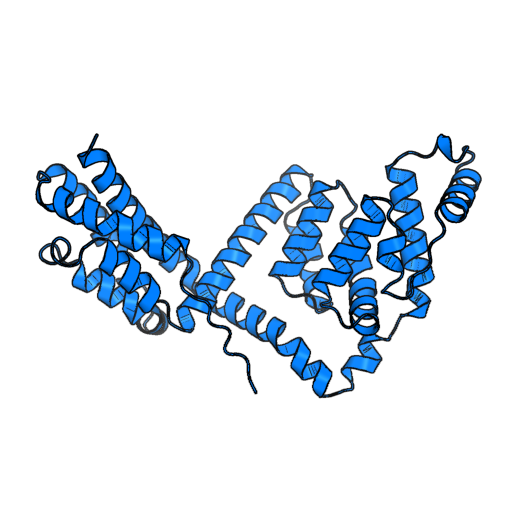5 ? 16.032 -7.656 -13.337 1.00 56.84 95 GLY A C 1
ATOM 684 O O . GLY A 1 95 ? 15.210 -6.739 -13.334 1.00 56.84 95 GLY A O 1
ATOM 685 N N . LYS A 1 96 ? 15.836 -8.776 -12.624 1.00 61.06 96 LYS A N 1
ATOM 686 C CA . LYS A 1 96 ? 14.674 -8.954 -11.733 1.00 61.06 96 LYS A CA 1
ATOM 687 C C . LYS A 1 96 ? 14.636 -7.888 -10.637 1.00 61.06 96 LYS A C 1
ATOM 689 O O . LYS A 1 96 ? 13.582 -7.302 -10.400 1.00 61.06 96 LYS A O 1
ATOM 694 N N . ALA A 1 97 ? 15.780 -7.590 -10.019 1.00 59.03 97 ALA A N 1
ATOM 695 C CA . ALA A 1 97 ? 15.885 -6.540 -9.008 1.00 59.03 97 ALA A CA 1
ATOM 696 C C . ALA A 1 97 ? 15.554 -5.152 -9.585 1.00 59.03 97 ALA A C 1
ATOM 698 O O . ALA A 1 97 ? 14.787 -4.398 -8.986 1.00 59.03 97 ALA A O 1
ATOM 699 N N . VAL A 1 98 ? 16.049 -4.844 -10.791 1.00 64.69 98 VAL A N 1
ATOM 700 C CA . VAL A 1 98 ? 15.735 -3.583 -11.487 1.00 64.69 98 VAL A CA 1
ATOM 701 C C . VAL A 1 98 ? 14.246 -3.476 -11.823 1.00 64.69 98 VAL A C 1
ATOM 703 O O . VAL A 1 98 ? 13.651 -2.423 -11.609 1.00 64.69 98 VAL A O 1
ATOM 706 N N . LEU A 1 99 ? 13.605 -4.553 -12.287 1.00 68.12 99 LEU A N 1
ATOM 707 C CA . LEU A 1 99 ? 12.165 -4.562 -12.572 1.00 68.12 99 LEU A CA 1
ATOM 708 C C . LEU A 1 99 ? 11.316 -4.388 -11.304 1.00 68.12 99 LEU A C 1
ATOM 710 O O . LEU A 1 99 ? 10.326 -3.654 -11.323 1.00 68.12 99 LEU A O 1
ATOM 714 N N . VAL A 1 100 ? 11.700 -5.024 -10.192 1.00 71.81 100 VAL A N 1
ATOM 715 C CA . VAL A 1 100 ? 11.058 -4.816 -8.882 1.00 71.81 100 VAL A CA 1
ATOM 716 C C . VAL A 1 100 ? 11.192 -3.354 -8.450 1.00 71.81 100 VAL A C 1
ATOM 718 O O . VAL A 1 100 ? 10.189 -2.721 -8.116 1.00 71.81 100 VAL A O 1
ATOM 721 N N . ALA A 1 101 ? 12.398 -2.789 -8.535 1.00 71.69 101 ALA A N 1
ATOM 722 C CA . ALA A 1 101 ? 12.659 -1.391 -8.209 1.00 71.69 101 ALA A CA 1
ATOM 723 C C . ALA A 1 101 ? 11.870 -0.420 -9.102 1.00 71.69 101 ALA A C 1
ATOM 725 O O . ALA A 1 101 ? 11.301 0.552 -8.605 1.00 71.69 101 ALA A O 1
ATOM 726 N N . ALA A 1 102 ? 11.786 -0.690 -10.408 1.00 75.00 102 ALA A N 1
ATOM 727 C CA . ALA A 1 102 ? 11.028 0.118 -11.360 1.00 75.00 102 ALA A CA 1
ATOM 728 C C . ALA A 1 102 ? 9.528 0.124 -11.026 1.00 75.00 102 ALA A C 1
ATOM 730 O O . ALA A 1 102 ? 8.912 1.190 -10.988 1.00 75.00 102 ALA A O 1
ATOM 731 N N . ARG A 1 103 ? 8.952 -1.041 -10.694 1.00 81.44 103 ARG A N 1
ATOM 732 C CA . ARG A 1 103 ? 7.553 -1.153 -10.244 1.00 81.44 103 ARG A CA 1
ATOM 733 C C . ARG A 1 103 ? 7.302 -0.363 -8.958 1.00 81.44 103 ARG A C 1
ATOM 735 O O . ARG A 1 103 ? 6.327 0.380 -8.886 1.00 81.44 103 ARG A O 1
ATOM 742 N N . ILE A 1 104 ? 8.186 -0.479 -7.964 1.00 86.50 104 ILE A N 1
ATOM 743 C CA . ILE A 1 104 ? 8.076 0.276 -6.702 1.00 86.50 104 ILE A CA 1
ATOM 744 C C . ILE A 1 104 ? 8.218 1.783 -6.951 1.00 86.50 104 ILE A C 1
ATOM 746 O O . ILE A 1 104 ? 7.459 2.571 -6.393 1.00 86.50 104 ILE A O 1
ATOM 750 N N . SER A 1 105 ? 9.149 2.199 -7.811 1.00 86.88 105 SER A N 1
ATOM 751 C CA . SER A 1 105 ? 9.347 3.605 -8.184 1.00 86.88 105 SER A CA 1
ATOM 752 C C . SER A 1 105 ? 8.109 4.197 -8.865 1.00 86.88 105 SER A C 1
ATOM 754 O O . SER A 1 105 ? 7.676 5.295 -8.511 1.00 86.88 105 SER A O 1
ATOM 756 N N . ALA A 1 106 ? 7.484 3.447 -9.779 1.00 86.44 106 ALA A N 1
ATOM 757 C CA . ALA A 1 106 ? 6.234 3.840 -10.423 1.00 86.44 106 ALA A CA 1
ATOM 758 C C . ALA A 1 106 ? 5.087 3.984 -9.407 1.00 86.44 106 ALA A C 1
ATOM 760 O O . ALA A 1 106 ? 4.434 5.026 -9.375 1.00 86.44 106 ALA A O 1
ATOM 761 N N . LEU A 1 107 ? 4.895 2.998 -8.520 1.00 91.69 107 LEU A N 1
ATOM 762 C CA . LEU A 1 107 ? 3.898 3.074 -7.442 1.00 91.69 107 LEU A CA 1
ATOM 763 C C . LEU A 1 107 ? 4.144 4.272 -6.521 1.00 91.69 107 LEU A C 1
ATOM 765 O O . LEU A 1 107 ? 3.217 5.013 -6.212 1.00 91.69 107 LEU A O 1
ATOM 769 N N . ASN A 1 108 ? 5.395 4.514 -6.123 1.00 95.25 108 ASN A N 1
ATOM 770 C CA . ASN A 1 108 ? 5.746 5.651 -5.278 1.00 95.25 108 ASN A CA 1
ATOM 771 C C . ASN A 1 108 ? 5.466 6.982 -5.989 1.00 95.25 108 ASN A C 1
ATOM 773 O O . ASN A 1 108 ? 4.994 7.920 -5.357 1.00 95.25 108 ASN A O 1
ATOM 777 N N . ARG A 1 109 ? 5.706 7.076 -7.303 1.00 93.44 109 ARG A N 1
ATOM 778 C CA . ARG A 1 109 ? 5.370 8.268 -8.094 1.00 93.44 109 ARG A CA 1
ATOM 779 C C . ARG A 1 109 ? 3.864 8.520 -8.123 1.00 93.44 109 ARG A C 1
ATOM 781 O O . ARG A 1 109 ? 3.453 9.655 -7.897 1.00 93.44 109 ARG A O 1
ATOM 788 N N . VAL A 1 110 ? 3.060 7.481 -8.356 1.00 93.81 110 VAL A N 1
ATOM 789 C CA . VAL A 1 110 ? 1.592 7.584 -8.325 1.00 93.81 110 VAL A CA 1
ATOM 790 C C . VAL A 1 110 ? 1.118 7.991 -6.933 1.00 93.81 110 VAL A C 1
ATOM 792 O O . VAL A 1 110 ? 0.376 8.958 -6.817 1.00 93.81 110 VAL A O 1
ATOM 795 N N . PHE A 1 111 ? 1.615 7.343 -5.879 1.00 96.19 111 PHE A N 1
ATOM 796 C CA . PHE A 1 111 ? 1.302 7.681 -4.491 1.00 96.19 111 PHE A CA 1
ATOM 797 C C . PHE A 1 111 ? 1.600 9.153 -4.165 1.00 96.19 111 PHE A C 1
ATOM 799 O O . PH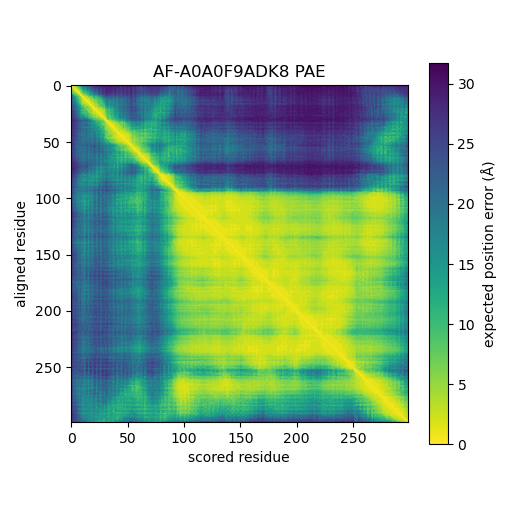E A 1 111 ? 0.744 9.853 -3.624 1.00 96.19 111 PHE A O 1
ATOM 806 N N . GLN A 1 112 ? 2.780 9.649 -4.553 1.00 97.19 112 GLN A N 1
ATOM 807 C CA . GLN A 1 112 ? 3.169 11.051 -4.378 1.00 97.19 112 GLN A CA 1
ATOM 808 C C . GLN A 1 112 ? 2.253 12.001 -5.153 1.00 97.19 112 GLN A C 1
ATOM 810 O O . GLN A 1 112 ? 1.838 13.027 -4.620 1.00 97.19 112 GLN A O 1
ATOM 815 N N . PHE A 1 113 ? 1.912 11.658 -6.395 1.00 95.38 113 PHE A N 1
ATOM 816 C CA . PHE A 1 113 ? 0.992 12.442 -7.214 1.00 95.38 113 PHE A CA 1
ATOM 817 C C . PHE A 1 113 ? -0.407 12.511 -6.583 1.00 95.38 113 PHE A C 1
ATOM 819 O O . PHE A 1 113 ? -0.915 13.602 -6.331 1.00 95.38 113 PHE A O 1
ATOM 826 N N . THR A 1 114 ? -1.000 11.361 -6.248 1.00 94.25 114 THR A N 1
ATOM 827 C CA . THR A 1 114 ? -2.344 11.293 -5.657 1.00 94.25 114 THR A CA 1
ATOM 828 C C . THR A 1 114 ? -2.403 11.928 -4.271 1.00 94.25 114 THR A C 1
ATOM 830 O O . THR A 1 114 ? -3.395 12.559 -3.929 1.00 94.25 114 THR A O 1
ATOM 833 N N . GLY A 1 115 ? -1.340 11.797 -3.473 1.00 95.62 115 GLY A N 1
ATOM 834 C CA . GLY A 1 115 ? -1.276 12.385 -2.139 1.00 95.62 115 GLY A CA 1
ATOM 835 C C . GLY A 1 115 ? -1.172 13.906 -2.176 1.00 95.62 115 GLY A C 1
ATOM 836 O O . GLY A 1 115 ? -1.891 14.576 -1.441 1.00 95.62 115 GLY A O 1
ATOM 837 N N . LYS A 1 116 ? -0.363 14.458 -3.089 1.00 95.00 116 LYS A N 1
ATOM 838 C CA . LYS A 1 116 ? -0.306 15.909 -3.325 1.00 95.00 116 LYS A CA 1
ATOM 839 C C . LYS A 1 116 ? -1.646 16.458 -3.802 1.00 95.00 116 LYS A C 1
ATOM 841 O O . LYS A 1 116 ? -2.083 17.486 -3.300 1.00 95.00 116 LYS A O 1
ATOM 846 N N . ALA A 1 117 ? -2.318 15.752 -4.715 1.00 93.94 117 ALA A N 1
ATOM 847 C CA . ALA A 1 117 ? -3.664 16.116 -5.163 1.00 93.94 117 ALA A CA 1
ATOM 848 C C . ALA A 1 117 ? -4.696 16.084 -4.016 1.00 93.94 117 ALA A C 1
ATOM 850 O O . ALA A 1 117 ? -5.654 16.849 -4.028 1.00 93.94 117 ALA A O 1
ATOM 851 N N . ALA A 1 118 ? -4.478 15.244 -3.001 1.00 92.81 118 ALA A N 1
ATOM 852 C CA . ALA A 1 118 ? -5.268 15.202 -1.772 1.00 92.81 118 ALA A CA 1
ATOM 853 C C . ALA A 1 118 ? -4.808 16.211 -0.693 1.00 92.81 118 ALA A C 1
ATOM 855 O O . ALA A 1 118 ? -5.282 16.142 0.439 1.00 92.81 118 ALA A O 1
ATOM 856 N N . GLY A 1 119 ? -3.886 17.129 -1.010 1.00 95.06 119 GLY A N 1
ATOM 857 C CA . GLY A 1 119 ? -3.390 18.156 -0.085 1.00 95.06 119 GLY A CA 1
ATOM 858 C C . GLY A 1 119 ? -2.345 17.671 0.929 1.00 95.06 119 GLY A C 1
ATOM 859 O O . GLY A 1 119 ? -2.046 18.379 1.886 1.00 95.06 119 GLY A O 1
ATOM 860 N N . ILE A 1 120 ? -1.774 16.477 0.745 1.00 96.12 120 ILE A N 1
ATOM 861 C CA . ILE A 1 120 ? -0.778 15.895 1.655 1.00 96.12 120 ILE A CA 1
ATOM 862 C C . ILE A 1 120 ? 0.631 16.186 1.126 1.00 96.12 120 ILE A C 1
ATOM 864 O O . ILE A 1 120 ? 0.958 15.887 -0.025 1.00 96.12 120 ILE A O 1
ATOM 868 N N . SER A 1 121 ? 1.501 16.738 1.974 1.00 96.50 121 SER A N 1
ATOM 869 C CA . SER A 1 121 ? 2.881 17.049 1.582 1.00 96.50 121 SER A CA 1
ATOM 870 C C . SER A 1 121 ? 3.713 15.787 1.319 1.00 96.50 121 SER A C 1
ATOM 872 O O . SER A 1 121 ? 3.525 14.746 1.954 1.00 96.50 121 SER A O 1
ATOM 874 N N . SER A 1 122 ? 4.725 15.891 0.449 1.00 95.75 122 SER A N 1
ATOM 875 C CA . SER A 1 122 ? 5.651 14.778 0.173 1.00 95.75 122 SER A CA 1
ATOM 876 C C . SER A 1 122 ? 6.337 14.252 1.443 1.00 95.75 122 SER A C 1
ATOM 878 O O . SER A 1 122 ? 6.608 13.057 1.551 1.00 95.75 122 SER A O 1
ATOM 880 N N . ILE A 1 123 ? 6.606 15.138 2.413 1.00 96.75 123 ILE A N 1
ATOM 881 C CA . ILE A 1 123 ? 7.216 14.794 3.706 1.00 96.75 123 ILE A CA 1
ATOM 882 C C . ILE A 1 123 ? 6.267 13.909 4.520 1.00 96.75 123 ILE A C 1
ATOM 884 O O . ILE A 1 123 ? 6.683 12.863 5.017 1.00 96.75 123 ILE A O 1
ATOM 888 N N . GLN A 1 124 ? 4.989 14.283 4.619 1.00 96.88 124 GLN A N 1
ATOM 889 C CA . GLN A 1 124 ? 3.978 13.474 5.306 1.00 96.88 124 GLN A CA 1
ATOM 890 C C . GLN A 1 124 ? 3.761 12.132 4.602 1.00 96.88 124 GLN A C 1
ATOM 892 O O . GLN A 1 124 ? 3.754 11.096 5.260 1.00 96.88 124 GLN A O 1
ATOM 897 N N . LEU A 1 125 ? 3.666 12.123 3.269 1.00 97.19 125 LEU A N 1
ATOM 898 C CA . LEU A 1 125 ? 3.521 10.893 2.484 1.00 97.19 125 LEU A CA 1
ATOM 899 C C . LEU A 1 125 ? 4.687 9.925 2.723 1.00 97.19 125 LEU A C 1
ATOM 901 O O . LEU A 1 125 ? 4.473 8.739 2.975 1.00 97.19 125 LEU A O 1
ATOM 905 N N . ASN A 1 126 ? 5.922 10.433 2.709 1.00 96.75 126 ASN A N 1
ATOM 906 C CA . ASN A 1 126 ? 7.103 9.627 3.013 1.00 96.75 126 ASN A CA 1
ATOM 907 C C . ASN A 1 126 ? 7.111 9.139 4.463 1.00 96.75 126 ASN A C 1
ATOM 909 O O . ASN A 1 126 ? 7.491 7.996 4.702 1.00 96.75 126 ASN A O 1
ATOM 913 N N . ARG A 1 127 ? 6.655 9.959 5.418 1.00 97.31 127 ARG A N 1
ATOM 914 C CA . ARG A 1 127 ? 6.508 9.544 6.817 1.00 97.31 127 ARG A CA 1
ATOM 915 C C . ARG A 1 127 ? 5.548 8.361 6.932 1.00 97.31 127 ARG A C 1
ATOM 917 O O . ARG A 1 127 ? 5.947 7.337 7.469 1.00 97.31 127 ARG A O 1
ATOM 924 N N . TYR A 1 128 ? 4.345 8.457 6.361 1.00 96.62 128 TYR A N 1
ATOM 925 C CA . TYR A 1 128 ? 3.365 7.366 6.394 1.00 96.62 128 TYR A CA 1
ATOM 926 C C . TYR A 1 128 ? 3.906 6.072 5.788 1.00 96.62 128 TYR A C 1
ATOM 928 O O . TYR A 1 128 ? 3.795 5.003 6.391 1.00 96.62 128 TYR A O 1
ATOM 936 N N . LYS A 1 129 ? 4.556 6.182 4.624 1.00 96.12 129 LYS A N 1
ATOM 937 C CA . LYS A 1 129 ? 5.220 5.056 3.966 1.00 96.12 129 LYS A CA 1
ATOM 938 C C . LYS A 1 129 ? 6.278 4.420 4.864 1.00 96.12 129 LYS A C 1
ATOM 940 O O . LYS A 1 129 ? 6.251 3.212 5.083 1.00 96.12 129 LYS A O 1
ATOM 945 N N . ASN A 1 130 ? 7.192 5.225 5.397 1.00 94.56 130 ASN A N 1
ATOM 946 C CA . ASN A 1 130 ? 8.309 4.730 6.193 1.00 94.56 130 ASN A CA 1
ATOM 947 C C . ASN A 1 130 ? 7.841 4.118 7.518 1.00 94.56 130 ASN A C 1
ATOM 949 O O . ASN A 1 130 ? 8.417 3.123 7.943 1.00 94.56 130 ASN A O 1
ATOM 953 N N . THR A 1 131 ? 6.776 4.638 8.136 1.00 93.62 131 THR A N 1
ATOM 954 C CA . THR A 1 131 ? 6.205 4.034 9.348 1.00 93.62 131 THR A CA 1
ATOM 955 C C . THR A 1 131 ? 5.628 2.643 9.074 1.00 93.62 131 THR A C 1
ATOM 957 O O . THR A 1 131 ? 5.896 1.722 9.842 1.00 93.62 131 THR A O 1
ATOM 960 N N . LEU A 1 132 ? 4.910 2.438 7.961 1.00 90.44 132 LEU A N 1
ATOM 961 C CA . LEU A 1 132 ? 4.444 1.093 7.593 1.00 90.44 132 LEU A CA 1
ATOM 962 C C . LEU A 1 132 ? 5.609 0.147 7.274 1.00 90.44 132 LEU A C 1
ATOM 964 O O . LEU A 1 132 ? 5.586 -1.010 7.696 1.00 90.44 132 LEU A O 1
ATOM 968 N N . ILE A 1 133 ? 6.653 0.627 6.595 1.00 90.00 133 ILE A N 1
ATOM 969 C CA . ILE A 1 133 ? 7.842 -0.191 6.311 1.00 90.00 133 ILE A CA 1
ATOM 970 C C . ILE A 1 133 ? 8.554 -0.603 7.604 1.00 90.00 133 ILE A C 1
ATOM 972 O O . ILE A 1 133 ? 8.888 -1.778 7.775 1.00 90.00 133 ILE A O 1
ATOM 976 N N . ALA A 1 134 ? 8.743 0.343 8.528 1.00 86.06 134 ALA A N 1
ATOM 977 C CA . ALA A 1 134 ? 9.358 0.103 9.833 1.00 86.06 134 ALA A CA 1
ATOM 978 C C . ALA A 1 134 ? 8.567 -0.912 10.662 1.00 86.06 134 ALA A C 1
ATOM 980 O O . ALA A 1 134 ? 9.146 -1.677 11.425 1.00 86.06 134 ALA A O 1
ATOM 981 N N . SER A 1 135 ? 7.252 -0.965 10.454 1.00 78.88 135 SER A N 1
ATOM 982 C CA . SER A 1 135 ? 6.390 -1.936 11.109 1.00 78.88 135 SER A CA 1
ATOM 983 C C . SER A 1 135 ? 6.589 -3.368 10.579 1.00 78.88 135 SER A C 1
ATOM 985 O O . SER A 1 135 ? 6.203 -4.309 11.244 1.00 78.88 135 SER A O 1
ATOM 987 N N . GLY A 1 136 ? 7.246 -3.582 9.436 1.00 76.00 136 GLY A N 1
ATOM 988 C CA . GLY A 1 136 ? 7.468 -4.929 8.892 1.00 76.00 136 GLY A CA 1
ATOM 989 C C . GLY A 1 136 ? 6.696 -5.223 7.609 1.00 76.00 136 GLY A C 1
ATOM 990 O O . GLY A 1 136 ? 6.714 -6.352 7.129 1.00 76.00 136 GLY A O 1
ATOM 991 N N . ILE A 1 137 ? 6.057 -4.214 7.017 1.00 83.69 137 ILE A N 1
ATOM 992 C CA . ILE A 1 137 ? 5.374 -4.322 5.725 1.00 83.69 137 ILE A CA 1
ATOM 993 C C . ILE A 1 137 ? 6.376 -4.007 4.606 1.00 83.69 137 ILE A C 1
ATOM 995 O O . ILE A 1 137 ? 7.218 -3.119 4.731 1.00 83.69 137 ILE A O 1
ATOM 999 N N . ALA A 1 138 ? 6.333 -4.757 3.509 1.00 84.62 138 ALA A N 1
ATOM 1000 C CA . ALA A 1 138 ? 7.186 -4.502 2.352 1.00 84.62 138 ALA A CA 1
ATOM 1001 C C . ALA A 1 138 ? 6.770 -3.200 1.618 1.00 84.62 138 ALA A C 1
ATOM 1003 O O . ALA A 1 138 ? 5.618 -2.772 1.688 1.00 84.62 138 ALA A O 1
ATOM 1004 N N . GLU A 1 139 ? 7.716 -2.502 0.969 1.00 90.69 139 GLU A N 1
ATOM 1005 C CA . GLU A 1 139 ? 7.477 -1.134 0.461 1.00 90.69 139 GLU A CA 1
ATOM 1006 C C . GLU A 1 139 ? 6.383 -1.092 -0.611 1.00 90.69 139 GLU A C 1
ATOM 1008 O O . GLU A 1 139 ? 5.553 -0.180 -0.608 1.00 90.69 139 GLU A O 1
ATOM 1013 N N . LYS A 1 140 ? 6.351 -2.082 -1.510 1.00 87.12 140 LYS A N 1
ATOM 1014 C CA . LYS A 1 140 ? 5.314 -2.188 -2.544 1.00 87.12 140 LYS A CA 1
ATOM 1015 C C . LYS A 1 140 ? 3.916 -2.280 -1.917 1.00 87.12 140 LYS A C 1
ATOM 1017 O O . LYS A 1 140 ? 2.982 -1.619 -2.368 1.00 87.12 140 LYS A O 1
ATOM 1022 N N . GLU A 1 141 ? 3.786 -3.083 -0.873 1.00 87.62 141 GLU A N 1
ATOM 1023 C CA . GLU A 1 141 ? 2.549 -3.353 -0.152 1.00 87.62 141 GLU A CA 1
ATOM 1024 C C . GLU A 1 141 ? 2.112 -2.127 0.663 1.00 87.62 141 GLU A C 1
ATOM 1026 O O . GLU A 1 141 ? 0.945 -1.737 0.605 1.00 87.62 141 GLU A O 1
ATOM 1031 N N . ALA A 1 142 ? 3.055 -1.454 1.333 1.00 91.75 142 ALA A N 1
ATOM 1032 C CA . ALA A 1 142 ? 2.807 -0.202 2.047 1.00 91.75 142 ALA A CA 1
ATOM 1033 C C . ALA A 1 142 ? 2.262 0.890 1.110 1.00 91.75 142 ALA A C 1
ATOM 1035 O O . ALA A 1 142 ? 1.279 1.555 1.438 1.00 91.75 142 ALA A O 1
ATOM 1036 N N . LEU A 1 143 ? 2.851 1.046 -0.081 1.00 93.69 143 LEU A N 1
ATOM 1037 C CA . LEU A 1 143 ? 2.360 1.979 -1.101 1.00 93.69 143 LEU A CA 1
ATOM 1038 C C . LEU A 1 143 ? 0.933 1.639 -1.546 1.00 93.69 143 LEU A C 1
ATOM 1040 O O . LEU A 1 143 ? 0.089 2.530 -1.616 1.00 93.69 143 LEU A O 1
ATOM 1044 N N . GLY A 1 144 ? 0.642 0.359 -1.802 1.00 90.00 144 GLY A N 1
ATOM 1045 C CA . GLY A 1 144 ? -0.693 -0.083 -2.212 1.00 90.00 144 GLY A CA 1
ATOM 1046 C C . GLY A 1 144 ? -1.769 0.188 -1.156 1.00 90.00 144 GLY A C 1
ATOM 1047 O O . GLY A 1 144 ? -2.866 0.636 -1.485 1.00 90.00 144 GLY A O 1
ATOM 1048 N N . VAL A 1 145 ? -1.450 -0.045 0.116 1.00 89.62 145 VAL A N 1
ATOM 1049 C CA . VAL A 1 145 ? -2.326 0.243 1.258 1.00 89.62 145 VAL A CA 1
ATOM 1050 C C . VAL A 1 145 ? -2.589 1.746 1.404 1.00 89.62 145 VAL A C 1
ATOM 1052 O O . VAL A 1 145 ? -3.743 2.172 1.467 1.00 89.62 145 VAL A O 1
ATOM 1055 N N . LEU A 1 146 ? -1.537 2.571 1.410 1.00 93.81 146 LEU A N 1
ATOM 1056 C CA . LEU A 1 146 ? -1.682 4.019 1.585 1.00 93.81 146 LEU A CA 1
ATOM 1057 C C . LEU A 1 146 ? -2.425 4.658 0.412 1.00 93.81 146 LEU A C 1
ATOM 1059 O O . LEU A 1 146 ? -3.240 5.555 0.614 1.00 93.81 146 LEU A O 1
ATOM 1063 N N . GLN A 1 147 ? -2.185 4.176 -0.809 1.00 92.25 147 GLN A N 1
ATOM 1064 C CA . GLN A 1 147 ? -2.885 4.655 -1.994 1.00 92.25 147 GLN A CA 1
ATOM 1065 C C . GLN A 1 147 ? -4.388 4.351 -1.931 1.00 92.25 147 GLN A C 1
ATOM 1067 O O . GLN A 1 147 ? -5.184 5.228 -2.265 1.00 92.25 147 GLN A O 1
ATOM 1072 N N . ARG A 1 148 ? -4.799 3.174 -1.432 1.00 89.06 148 ARG A N 1
ATOM 1073 C CA . ARG A 1 148 ? -6.222 2.895 -1.152 1.00 89.06 148 ARG A CA 1
ATOM 1074 C C . ARG A 1 148 ? -6.788 3.845 -0.102 1.00 89.06 148 ARG A C 1
ATOM 1076 O O . ARG A 1 148 ? -7.893 4.345 -0.283 1.00 89.06 148 ARG A O 1
ATOM 1083 N N . GLY A 1 149 ? -6.027 4.136 0.955 1.00 90.81 149 GLY A N 1
ATOM 1084 C CA . GLY A 1 149 ? -6.404 5.125 1.967 1.00 90.81 149 GLY A CA 1
ATOM 1085 C C . GLY A 1 149 ? -6.690 6.502 1.360 1.00 90.81 149 GLY A C 1
ATOM 1086 O O . GLY A 1 149 ? -7.755 7.069 1.601 1.00 90.81 149 GLY A O 1
ATOM 1087 N N . ILE A 1 150 ? -5.795 6.992 0.494 1.00 92.94 150 ILE A N 1
ATOM 1088 C CA . ILE A 1 150 ? -5.984 8.254 -0.243 1.00 92.94 150 ILE A CA 1
ATOM 1089 C C . ILE A 1 150 ? -7.243 8.191 -1.115 1.00 92.94 150 ILE A C 1
ATOM 1091 O O . ILE A 1 150 ? -8.083 9.087 -1.044 1.00 92.94 150 ILE A O 1
ATOM 1095 N N . GLN A 1 151 ? -7.401 7.133 -1.918 1.00 89.88 151 GLN A N 1
ATOM 1096 C CA . GLN A 1 151 ? -8.552 6.959 -2.815 1.00 89.88 151 GLN A CA 1
ATOM 1097 C C . GLN A 1 151 ? -9.882 6.929 -2.053 1.00 89.88 151 GLN A C 1
ATOM 1099 O O . GLN A 1 151 ? -10.874 7.494 -2.506 1.00 89.88 151 GLN A O 1
ATOM 1104 N N . ALA A 1 152 ? -9.892 6.322 -0.867 1.00 87.75 152 ALA A N 1
ATOM 1105 C CA . ALA A 1 152 ? -11.054 6.261 0.008 1.00 87.75 152 ALA A CA 1
ATOM 1106 C C . ALA A 1 152 ? -11.296 7.551 0.814 1.00 87.75 152 ALA A C 1
ATOM 1108 O O . ALA A 1 152 ? -12.255 7.602 1.591 1.00 87.75 152 ALA A O 1
ATOM 1109 N N . ARG A 1 153 ? -10.437 8.573 0.657 1.00 88.56 153 ARG A N 1
ATOM 1110 C CA . ARG A 1 153 ? -10.386 9.785 1.496 1.00 88.56 153 ARG A CA 1
ATOM 1111 C C . ARG A 1 153 ? -10.344 9.446 2.990 1.00 88.56 153 ARG A C 1
ATOM 1113 O O . ARG A 1 153 ? -10.980 10.101 3.813 1.00 88.56 153 ARG A O 1
ATOM 1120 N N . PHE A 1 154 ? -9.630 8.377 3.326 1.00 90.06 154 PHE A N 1
ATOM 1121 C CA . PHE A 1 154 ? -9.465 7.902 4.689 1.00 90.06 154 PHE A CA 1
ATOM 1122 C C . PHE A 1 154 ? -8.203 8.499 5.311 1.00 90.06 154 PHE A C 1
ATOM 1124 O O . PHE A 1 154 ? -7.206 8.739 4.628 1.00 90.06 154 PHE A O 1
ATOM 1131 N N . ASP A 1 155 ? -8.242 8.740 6.618 1.00 92.62 155 ASP A N 1
ATOM 1132 C CA . ASP A 1 155 ? -7.120 9.325 7.348 1.00 92.62 155 ASP A CA 1
ATOM 1133 C C . ASP A 1 155 ? -5.907 8.381 7.323 1.00 92.62 155 ASP A C 1
ATOM 1135 O O . ASP A 1 155 ? -5.937 7.285 7.889 1.00 92.62 155 ASP A O 1
ATOM 1139 N N . LEU A 1 156 ? -4.812 8.813 6.692 1.00 94.19 156 LEU A N 1
ATOM 1140 C CA . LEU A 1 156 ? -3.596 8.007 6.582 1.00 94.19 156 LEU A CA 1
ATOM 1141 C C . LEU A 1 156 ? -2.937 7.726 7.935 1.00 94.19 156 LEU A C 1
ATOM 1143 O O . LEU A 1 156 ? -2.267 6.705 8.066 1.00 94.19 156 LEU A O 1
ATOM 1147 N N . ASN A 1 157 ? -3.170 8.541 8.969 1.00 95.31 157 ASN A N 1
ATOM 1148 C CA . ASN A 1 157 ? -2.727 8.198 10.321 1.00 95.31 157 ASN A CA 1
ATOM 1149 C C . ASN A 1 157 ? -3.431 6.931 10.824 1.00 95.31 157 ASN A C 1
ATOM 1151 O O . ASN A 1 157 ? -2.803 6.094 11.471 1.00 95.31 157 ASN A O 1
ATOM 1155 N N . LYS A 1 158 ? -4.722 6.770 10.510 1.00 95.06 158 LYS A N 1
ATOM 1156 C CA . LYS A 1 158 ? -5.501 5.570 10.846 1.00 95.06 158 LYS A CA 1
ATOM 1157 C C . LYS A 1 158 ? -5.035 4.365 10.041 1.00 95.06 158 LYS A C 1
ATOM 1159 O O . LYS A 1 158 ? -4.880 3.291 10.614 1.00 95.06 158 LYS A O 1
ATOM 1164 N N . VAL A 1 159 ? -4.729 4.556 8.755 1.00 93.94 159 VAL A N 1
ATOM 1165 C CA . VAL A 1 159 ? -4.103 3.515 7.921 1.00 93.94 159 VAL A CA 1
ATOM 1166 C C . VAL A 1 159 ? -2.793 3.047 8.551 1.00 93.94 159 VAL A C 1
ATOM 1168 O O . VAL A 1 159 ? -2.593 1.858 8.753 1.00 93.94 159 VAL A O 1
ATOM 1171 N N . VAL A 1 160 ? -1.916 3.967 8.957 1.00 94.44 160 VAL A N 1
ATOM 1172 C CA . VAL A 1 160 ? -0.654 3.595 9.610 1.00 94.44 160 VAL A CA 1
ATOM 1173 C C . VAL A 1 160 ? -0.875 2.869 10.938 1.00 94.44 160 VAL A C 1
ATOM 1175 O O . VAL A 1 160 ? -0.225 1.855 11.186 1.00 94.44 160 VAL A O 1
ATOM 1178 N N . LYS A 1 161 ? -1.816 3.327 11.773 1.00 93.00 161 LYS A N 1
ATOM 1179 C CA . LYS A 1 161 ? -2.152 2.671 13.050 1.00 93.00 161 LYS A CA 1
ATOM 1180 C C . LYS A 1 161 ? -2.707 1.256 12.865 1.00 93.00 161 LYS A C 1
ATOM 1182 O O . L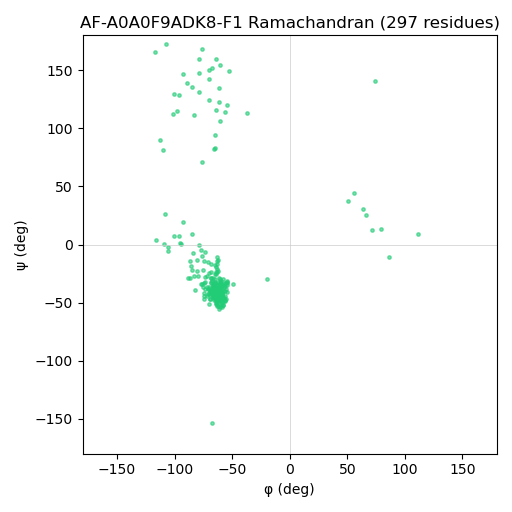YS A 1 161 ? -2.365 0.373 13.650 1.00 93.00 161 LYS A O 1
ATOM 1187 N N . LEU A 1 162 ? -3.468 1.005 11.797 1.00 92.44 162 LEU A N 1
ATOM 1188 C CA . LEU A 1 162 ? -3.891 -0.350 11.425 1.00 92.44 162 LEU A CA 1
ATOM 1189 C C . LEU A 1 162 ? -2.713 -1.258 11.059 1.00 92.44 162 LEU A C 1
ATOM 1191 O O . LEU A 1 162 ? -2.882 -2.470 11.054 1.00 92.44 162 LEU A O 1
ATOM 1195 N N . GLY A 1 163 ? -1.522 -0.722 10.775 1.00 90.31 163 GLY A N 1
ATOM 1196 C CA . GLY A 1 163 ? -0.336 -1.506 10.422 1.00 90.31 163 GLY A CA 1
ATOM 1197 C C . GLY A 1 163 ? 0.041 -2.516 11.502 1.00 90.31 163 GLY A C 1
ATOM 1198 O O . GLY A 1 163 ? 0.248 -3.689 11.200 1.00 90.31 163 GLY A O 1
ATOM 1199 N N . ALA A 1 164 ? 0.049 -2.079 12.764 1.00 86.88 164 ALA A N 1
ATOM 1200 C CA . ALA A 1 164 ? 0.339 -2.946 13.904 1.00 86.88 164 ALA A CA 1
ATOM 1201 C C . ALA A 1 164 ? -0.768 -3.990 14.128 1.00 86.88 164 ALA A C 1
ATOM 1203 O O . ALA A 1 164 ? -0.482 -5.155 14.404 1.00 86.88 164 ALA A O 1
ATOM 1204 N N . VAL A 1 165 ? -2.035 -3.600 13.960 1.00 92.19 165 VAL A N 1
ATOM 1205 C CA . VAL A 1 165 ? -3.172 -4.530 14.053 1.00 92.19 165 VAL A CA 1
ATOM 1206 C C . VAL A 1 165 ? -3.086 -5.589 12.957 1.00 92.19 165 VAL A C 1
ATOM 1208 O O . VAL A 1 165 ? -3.192 -6.775 13.245 1.00 92.19 165 VAL A O 1
ATOM 1211 N N . ALA A 1 166 ? -2.809 -5.176 11.721 1.00 91.50 166 ALA A N 1
ATOM 1212 C CA . ALA A 1 166 ? -2.686 -6.051 10.564 1.00 91.50 166 ALA A CA 1
ATOM 1213 C C . ALA A 1 166 ? -1.579 -7.095 10.720 1.00 91.50 166 ALA A C 1
ATOM 1215 O O . ALA A 1 166 ? -1.747 -8.221 10.274 1.00 91.50 166 ALA A O 1
ATOM 1216 N N . GLN A 1 167 ? -0.457 -6.759 11.357 1.00 87.94 167 GLN A N 1
ATOM 1217 C CA . GLN A 1 167 ? 0.615 -7.730 11.599 1.00 87.94 167 GLN A CA 1
ATOM 1218 C C . GLN A 1 167 ? 0.207 -8.823 12.570 1.00 87.94 167 GLN A C 1
ATOM 1220 O O . GLN A 1 167 ? 0.438 -10.000 12.304 1.00 87.94 167 GLN A O 1
ATOM 1225 N N . ASN A 1 168 ? -0.410 -8.429 13.680 1.00 90.19 168 ASN A N 1
ATOM 1226 C CA . ASN A 1 168 ? -0.918 -9.374 14.659 1.00 90.19 168 ASN A CA 1
ATOM 1227 C C . ASN A 1 168 ? -2.037 -10.231 14.051 1.00 90.19 168 ASN A C 1
ATOM 1229 O O . ASN A 1 168 ? -2.017 -11.452 14.167 1.00 90.19 168 ASN A O 1
ATOM 1233 N N . ALA A 1 169 ? -2.952 -9.601 13.313 1.00 91.12 169 ALA A N 1
ATOM 1234 C CA . ALA A 1 169 ? -4.050 -10.261 12.617 1.00 91.12 169 ALA A CA 1
ATOM 1235 C C . ALA A 1 169 ? -3.547 -11.265 11.572 1.00 91.12 169 ALA A C 1
ATOM 1237 O O . ALA A 1 169 ? -4.017 -12.397 11.521 1.00 91.12 169 ALA A O 1
ATOM 1238 N N . ALA A 1 170 ? -2.548 -10.877 10.779 1.00 88.38 170 ALA A N 1
ATOM 1239 C CA . ALA A 1 170 ? -1.902 -11.749 9.807 1.00 88.38 170 ALA A CA 1
ATOM 1240 C C . ALA A 1 170 ? -1.241 -12.958 10.461 1.00 88.38 170 ALA A C 1
ATOM 1242 O O . ALA A 1 170 ? -1.323 -14.062 9.929 1.00 88.38 170 ALA A O 1
ATOM 1243 N N . PHE A 1 171 ? -0.619 -12.759 11.625 1.00 85.56 171 PHE A N 1
ATOM 1244 C CA . PHE A 1 171 ? -0.027 -13.856 12.372 1.00 85.56 171 PHE A CA 1
ATOM 1245 C C . PHE A 1 171 ? -1.088 -14.860 12.834 1.00 85.56 171 PHE A C 1
ATOM 1247 O O . PHE A 1 171 ? -0.929 -16.055 12.594 1.00 85.56 171 PHE A O 1
ATOM 1254 N N . VAL A 1 172 ? -2.178 -14.368 13.431 1.00 87.56 172 VAL A N 1
ATOM 1255 C CA . VAL A 1 172 ? -3.302 -15.192 13.907 1.00 87.56 172 VAL A CA 1
ATOM 1256 C C . VAL A 1 172 ? -3.973 -15.947 12.758 1.00 87.56 172 VAL A C 1
ATOM 1258 O O . VAL A 1 172 ? -4.226 -17.141 12.876 1.00 87.56 172 VAL A O 1
ATOM 1261 N N . ALA A 1 173 ? -4.223 -15.277 11.633 1.00 89.38 173 ALA A N 1
ATOM 1262 C CA . ALA A 1 173 ? -4.908 -15.867 10.482 1.00 89.38 173 ALA A CA 1
ATOM 1263 C C . ALA A 1 173 ? -3.985 -16.660 9.540 1.00 89.38 173 ALA A C 1
ATOM 1265 O O . ALA A 1 173 ? -4.464 -17.283 8.596 1.00 89.38 173 ALA A O 1
ATOM 1266 N N . GLY A 1 174 ? -2.665 -16.627 9.750 1.00 84.75 174 GLY A N 1
ATOM 1267 C CA . GLY A 1 174 ? -1.700 -17.300 8.878 1.00 84.75 174 GLY A CA 1
ATOM 1268 C C . GLY A 1 174 ? -1.612 -16.723 7.458 1.00 84.75 174 GLY A C 1
ATOM 1269 O O . GLY A 1 174 ? -1.214 -17.437 6.541 1.00 84.75 174 GLY A O 1
ATOM 1270 N N . VAL A 1 175 ? -1.965 -15.449 7.266 1.00 85.88 175 VAL A N 1
ATOM 1271 C CA . VAL A 1 175 ? -1.938 -14.754 5.962 1.00 85.88 175 VAL A CA 1
ATOM 1272 C C . VAL A 1 175 ? -0.790 -13.744 5.887 1.00 85.88 175 VAL A C 1
ATOM 1274 O O . VAL A 1 175 ? -0.106 -13.480 6.877 1.00 85.88 175 VAL A O 1
ATOM 1277 N N . ALA A 1 176 ? -0.551 -13.143 4.718 1.00 80.00 176 ALA A N 1
ATOM 1278 C CA . ALA A 1 176 ? 0.440 -12.077 4.604 1.00 80.00 176 ALA A CA 1
ATOM 1279 C C . ALA A 1 176 ? -0.035 -10.793 5.312 1.00 80.00 176 ALA A C 1
ATOM 1281 O O . ALA A 1 176 ? -1.202 -10.410 5.223 1.00 80.00 176 ALA A O 1
ATOM 1282 N N . SER A 1 177 ? 0.882 -10.064 5.963 1.00 81.25 177 SER A N 1
ATOM 1283 C CA . SER A 1 177 ? 0.567 -8.799 6.656 1.00 81.25 177 SER A CA 1
ATOM 1284 C C . SER A 1 177 ? -0.046 -7.739 5.739 1.00 81.25 177 SER A C 1
ATOM 1286 O O . SER A 1 177 ? -0.842 -6.922 6.194 1.00 81.25 177 SER A O 1
ATOM 1288 N N . SER A 1 178 ? 0.298 -7.752 4.449 1.00 77.12 178 SER A N 1
ATOM 1289 C CA . SER A 1 178 ? -0.314 -6.889 3.436 1.00 77.12 178 SER A CA 1
ATOM 1290 C C . SER A 1 178 ? -1.783 -7.211 3.197 1.00 77.12 178 SER A C 1
ATOM 1292 O O . SER A 1 178 ? -2.588 -6.292 3.065 1.00 77.12 178 SER A O 1
ATOM 1294 N N . ASP A 1 179 ? -2.122 -8.497 3.171 1.00 85.19 179 ASP A N 1
ATOM 1295 C CA . ASP A 1 179 ? -3.467 -8.979 2.868 1.00 85.19 179 ASP A CA 1
ATOM 1296 C C . ASP A 1 179 ? -4.375 -8.728 4.066 1.00 85.19 179 ASP A C 1
ATOM 1298 O O . ASP A 1 179 ? -5.423 -8.110 3.914 1.00 85.19 179 ASP A O 1
ATOM 1302 N N . ALA A 1 180 ? -3.897 -9.028 5.279 1.00 90.69 180 ALA A N 1
ATOM 1303 C CA . A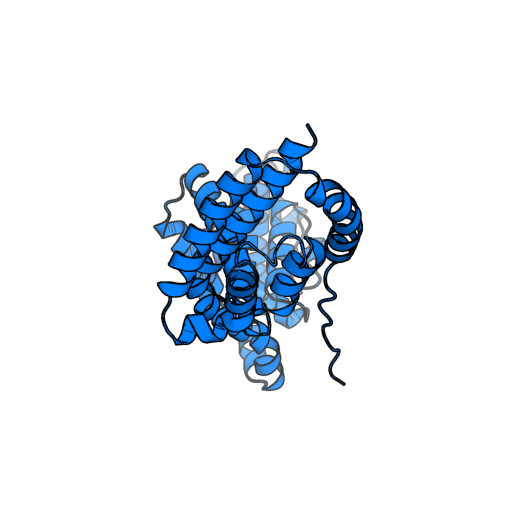LA A 1 180 ? -4.599 -8.655 6.504 1.00 90.69 180 ALA A CA 1
ATOM 1304 C C . ALA A 1 180 ? -4.852 -7.143 6.585 1.00 90.69 180 ALA A C 1
ATOM 1306 O O . ALA A 1 180 ? -5.929 -6.710 6.986 1.00 90.69 180 ALA A O 1
ATOM 1307 N N . HIS A 1 181 ? -3.887 -6.316 6.173 1.00 90.12 181 HIS A N 1
ATOM 1308 C CA . HIS A 1 181 ? -4.080 -4.870 6.170 1.00 90.12 181 HIS A CA 1
ATOM 1309 C C . HIS A 1 181 ? -5.155 -4.428 5.170 1.00 90.12 181 HIS A C 1
ATOM 1311 O O . HIS A 1 181 ? -5.975 -3.567 5.492 1.00 90.12 181 HIS A O 1
ATOM 1317 N N . ILE A 1 182 ? -5.157 -5.012 3.967 1.00 87.50 182 ILE A N 1
ATOM 1318 C CA . ILE A 1 182 ? -6.176 -4.758 2.944 1.00 87.50 182 ILE A CA 1
ATOM 1319 C C . ILE A 1 182 ? -7.551 -5.201 3.446 1.00 87.50 182 ILE A C 1
ATOM 1321 O O . ILE A 1 182 ? -8.493 -4.426 3.323 1.00 87.50 182 ILE A O 1
ATOM 1325 N N . ASP A 1 183 ? -7.662 -6.375 4.062 1.00 92.94 183 ASP A N 1
ATOM 1326 C CA . ASP A 1 183 ? -8.924 -6.912 4.572 1.00 92.94 183 ASP A CA 1
ATOM 1327 C C . ASP A 1 183 ? -9.479 -6.083 5.733 1.00 92.94 183 ASP A C 1
ATOM 1329 O O . ASP A 1 183 ? -10.669 -5.773 5.749 1.00 92.94 183 ASP A O 1
ATOM 1333 N N . LEU A 1 184 ? -8.630 -5.653 6.675 1.00 94.19 184 LEU A N 1
ATOM 1334 C CA . LEU A 1 184 ? -9.025 -4.732 7.747 1.00 94.19 184 LEU A CA 1
ATOM 1335 C C . LEU A 1 184 ? -9.513 -3.395 7.174 1.00 94.19 184 LEU A C 1
ATOM 1337 O O . LEU A 1 184 ? -10.550 -2.872 7.588 1.00 94.19 184 LEU A O 1
ATOM 1341 N N . MET A 1 185 ? -8.791 -2.847 6.193 1.00 92.00 185 MET A N 1
ATOM 1342 C CA . MET A 1 185 ? -9.184 -1.622 5.500 1.00 92.00 185 MET A CA 1
ATOM 1343 C C . MET A 1 185 ? -10.517 -1.784 4.765 1.00 92.00 185 MET A C 1
ATOM 1345 O O . MET A 1 185 ? -11.402 -0.943 4.914 1.00 92.00 185 MET A O 1
ATOM 1349 N N . ASP A 1 186 ? -10.690 -2.865 4.009 1.00 91.75 186 ASP A N 1
ATOM 1350 C CA . ASP A 1 186 ? -11.913 -3.157 3.267 1.00 91.75 186 ASP A CA 1
ATOM 1351 C C . ASP A 1 186 ? -13.095 -3.393 4.207 1.00 91.75 186 ASP A C 1
ATOM 1353 O O . ASP A 1 186 ? -14.186 -2.880 3.949 1.00 91.75 186 ASP A O 1
ATOM 1357 N N . ALA A 1 187 ? -12.885 -4.089 5.325 1.00 94.25 187 ALA A N 1
ATOM 1358 C CA . ALA A 1 187 ? -13.893 -4.265 6.360 1.00 94.25 187 ALA A CA 1
ATOM 1359 C C . ALA A 1 187 ? -14.396 -2.916 6.884 1.00 94.25 187 ALA A C 1
ATOM 1361 O O . ALA A 1 187 ? -15.606 -2.709 6.982 1.00 94.25 187 ALA A O 1
ATOM 1362 N N . ILE A 1 188 ? -13.482 -1.983 7.163 1.00 94.19 188 ILE A N 1
ATOM 1363 C CA . ILE A 1 188 ? -13.805 -0.650 7.682 1.00 94.19 188 ILE A CA 1
ATOM 1364 C C . ILE A 1 188 ? -14.491 0.208 6.614 1.00 94.19 188 ILE A C 1
ATOM 1366 O O . ILE A 1 188 ? -15.559 0.771 6.855 1.00 94.19 188 ILE A O 1
ATOM 1370 N N . LEU A 1 189 ? -13.901 0.311 5.422 1.00 90.56 189 LEU A N 1
ATOM 1371 C CA . LEU A 1 189 ? -14.375 1.208 4.366 1.00 90.56 189 LEU A CA 1
ATOM 1372 C C . LEU A 1 189 ? -15.718 0.773 3.787 1.00 90.56 189 LEU A C 1
ATOM 1374 O O . LEU A 1 189 ? -16.568 1.630 3.518 1.00 90.56 189 LEU A O 1
ATOM 1378 N N . LYS A 1 190 ? -15.893 -0.541 3.607 1.00 92.00 190 LYS A N 1
ATOM 1379 C CA . LYS A 1 190 ? -17.095 -1.163 3.037 1.00 92.00 190 LYS A CA 1
ATOM 1380 C C . LYS A 1 190 ? -18.092 -1.611 4.108 1.00 92.00 190 LYS A C 1
ATOM 1382 O O . LYS A 1 190 ? -19.126 -2.159 3.750 1.00 92.00 190 LYS A O 1
ATOM 1387 N N . GLN A 1 191 ? -17.796 -1.393 5.392 1.00 92.94 191 GLN A N 1
ATOM 1388 C CA . GLN A 1 191 ? -18.650 -1.778 6.524 1.00 92.94 191 GLN A CA 1
ATOM 1389 C C . GLN A 1 191 ? -18.996 -3.280 6.516 1.00 92.94 191 GLN A C 1
ATOM 1391 O O . GLN A 1 191 ? -20.138 -3.680 6.720 1.00 92.94 191 GLN A O 1
ATOM 1396 N N . ARG A 1 192 ? -17.996 -4.134 6.253 1.00 94.50 192 ARG A N 1
ATOM 1397 C CA . ARG A 1 192 ? -18.142 -5.598 6.161 1.00 94.50 192 ARG A CA 1
ATOM 1398 C C . ARG A 1 192 ? -17.460 -6.287 7.349 1.00 94.50 192 ARG A C 1
ATOM 1400 O O . ARG A 1 192 ? -16.353 -6.799 7.187 1.00 94.50 192 ARG A O 1
ATOM 1407 N N . PRO A 1 193 ? -18.105 -6.372 8.528 1.00 92.81 193 PRO A N 1
ATOM 1408 C CA . PRO A 1 193 ? -17.496 -6.963 9.724 1.00 92.81 193 PRO A CA 1
ATOM 1409 C C . PRO A 1 193 ? -17.176 -8.454 9.561 1.00 92.81 193 PRO A C 1
ATOM 1411 O O . PRO A 1 193 ? -16.337 -8.984 10.276 1.00 92.81 193 PRO A O 1
ATOM 1414 N N . VAL A 1 194 ? -17.802 -9.146 8.601 1.00 93.00 194 VAL A N 1
ATOM 1415 C CA . VAL A 1 194 ? -17.516 -10.562 8.320 1.00 93.00 194 VAL A CA 1
ATOM 1416 C C . VAL A 1 194 ? -16.053 -10.807 7.933 1.00 93.00 194 VAL A C 1
ATOM 1418 O O . VAL A 1 194 ? -15.507 -11.841 8.299 1.00 93.00 194 VAL A O 1
ATOM 1421 N N . LEU A 1 195 ? -15.401 -9.836 7.280 1.00 93.56 195 LEU A N 1
ATOM 1422 C CA . LEU A 1 195 ? -13.985 -9.918 6.900 1.00 93.56 195 LEU A CA 1
ATOM 1423 C C . LEU A 1 195 ? -13.043 -9.886 8.116 1.00 93.56 195 LEU A C 1
ATOM 1425 O O . LEU A 1 195 ? -11.881 -10.257 8.006 1.00 93.56 195 LEU A O 1
ATOM 1429 N N . LEU A 1 196 ? -13.542 -9.456 9.279 1.00 94.88 196 LEU A N 1
ATOM 1430 C CA . LEU A 1 196 ? -12.771 -9.351 10.517 1.00 94.88 196 LEU A CA 1
ATOM 1431 C C . LEU A 1 196 ? -12.717 -10.675 11.292 1.00 94.88 196 LEU A C 1
ATOM 1433 O O . LEU A 1 196 ? -11.795 -10.889 12.079 1.00 94.88 196 LEU A O 1
ATOM 1437 N N . LYS A 1 197 ? -13.675 -11.582 11.048 1.00 93.69 197 LYS A N 1
ATOM 1438 C CA . LYS A 1 197 ? -13.842 -12.819 11.826 1.00 93.69 197 LYS A CA 1
ATOM 1439 C C . LYS A 1 197 ? -12.627 -13.741 11.742 1.00 93.69 197 LYS A C 1
ATOM 1441 O O . LYS A 1 197 ? -12.254 -14.336 12.745 1.00 93.69 197 LYS A O 1
ATOM 1446 N N . GLN A 1 198 ? -11.985 -13.811 10.575 1.00 92.88 198 GLN A N 1
ATOM 1447 C CA . GLN A 1 198 ? -10.764 -14.605 10.376 1.00 92.88 198 GLN A CA 1
ATOM 1448 C C . GLN A 1 198 ? -9.585 -14.125 11.238 1.00 92.88 198 GLN A C 1
ATOM 1450 O O . GLN A 1 198 ? -8.674 -14.893 11.514 1.00 92.88 198 GLN A O 1
ATOM 1455 N N . PHE A 1 199 ? -9.616 -12.872 11.700 1.00 93.19 199 PHE A N 1
ATOM 1456 C CA . PHE A 1 199 ? -8.591 -12.287 12.565 1.00 93.19 199 PHE A CA 1
ATOM 1457 C C . PHE A 1 199 ? -8.953 -12.360 14.053 1.00 93.19 199 PHE A C 1
ATOM 1459 O O . PHE A 1 199 ? -8.286 -11.727 14.865 1.00 93.19 199 PHE A O 1
ATOM 1466 N N . GLY A 1 200 ? -10.035 -13.059 14.417 1.00 88.19 200 GLY A N 1
ATOM 1467 C CA . GLY A 1 200 ? -10.550 -13.084 15.789 1.00 88.19 200 GLY A CA 1
ATOM 1468 C C . GLY A 1 200 ? -11.215 -11.775 16.231 1.00 88.19 200 GLY A C 1
ATOM 1469 O O . GLY A 1 200 ? -11.496 -11.599 17.412 1.00 88.19 200 GLY A O 1
ATOM 1470 N N . ILE A 1 201 ? -11.488 -10.854 15.300 1.00 93.44 201 ILE A N 1
ATOM 1471 C CA . ILE A 1 201 ? -12.132 -9.567 15.580 1.00 93.44 201 ILE A CA 1
ATOM 1472 C C . ILE A 1 201 ? -13.633 -9.699 15.268 1.00 93.44 201 ILE A C 1
ATOM 1474 O O . ILE A 1 201 ? -14.036 -9.910 14.122 1.00 93.44 201 ILE A O 1
ATOM 1478 N N . LEU A 1 202 ? -14.477 -9.581 16.293 1.00 92.38 202 LEU A N 1
ATOM 1479 C CA . LEU A 1 202 ? -15.918 -9.840 16.249 1.00 92.38 202 LEU A CA 1
ATOM 1480 C C . LEU A 1 202 ? -16.734 -8.557 16.442 1.00 92.38 202 LEU A C 1
ATOM 1482 O O . LEU A 1 202 ? -17.140 -8.205 17.548 1.00 92.38 202 LEU A O 1
ATOM 1486 N N . VAL A 1 203 ? -17.043 -7.868 15.346 1.00 94.12 203 VAL A N 1
ATOM 1487 C CA . VAL A 1 203 ? -17.770 -6.592 15.406 1.00 94.12 203 VAL A CA 1
ATOM 1488 C C . VAL A 1 203 ? -19.255 -6.744 15.076 1.00 94.12 203 VAL A C 1
ATOM 1490 O O . VAL A 1 203 ? -19.614 -7.259 14.017 1.00 94.12 203 VAL A O 1
ATOM 1493 N N . ASN A 1 204 ? -20.118 -6.201 15.941 1.00 94.88 204 ASN A N 1
ATOM 1494 C CA . ASN A 1 204 ? -21.544 -6.011 15.677 1.00 94.88 204 ASN A CA 1
ATOM 1495 C C . ASN A 1 204 ? -21.836 -4.549 15.295 1.00 94.88 204 ASN A C 1
ATOM 1497 O O . ASN A 1 204 ? -21.744 -3.648 16.130 1.00 94.88 204 ASN A O 1
ATOM 1501 N N . LEU A 1 205 ? -22.224 -4.304 14.039 1.00 95.44 205 LEU A N 1
ATOM 1502 C CA . LEU A 1 205 ? -22.487 -2.946 13.542 1.00 95.44 205 LEU A CA 1
ATOM 1503 C C . LEU A 1 205 ? -23.646 -2.254 14.263 1.00 95.44 205 LEU A C 1
ATOM 1505 O O . LEU A 1 205 ? -23.584 -1.045 14.475 1.00 95.44 205 LEU A O 1
ATOM 1509 N N . ASN A 1 206 ? -24.681 -2.995 14.668 1.00 95.31 206 ASN A N 1
ATOM 1510 C CA . ASN A 1 206 ? -25.829 -2.410 15.361 1.00 95.31 206 ASN A CA 1
ATOM 1511 C C . ASN A 1 206 ? -25.427 -1.830 16.718 1.00 95.31 206 ASN A C 1
ATOM 1513 O O . ASN A 1 206 ? -25.927 -0.764 17.097 1.00 95.31 206 ASN A O 1
ATOM 1517 N N . ASP A 1 207 ? -24.515 -2.502 17.419 1.00 95.88 207 ASP A N 1
ATOM 1518 C CA . ASP A 1 207 ? -24.004 -2.059 18.714 1.00 95.88 207 ASP A CA 1
ATOM 1519 C C . ASP A 1 207 ? -23.046 -0.884 18.541 1.00 95.88 207 ASP A C 1
ATOM 1521 O O . ASP A 1 207 ? -23.190 0.133 19.219 1.00 95.88 207 ASP A O 1
ATOM 1525 N N . VAL A 1 208 ? -22.112 -0.991 17.590 1.00 96.94 208 VAL A N 1
ATOM 1526 C CA . VAL A 1 208 ? -21.136 0.065 17.281 1.00 96.94 208 VAL A CA 1
ATOM 1527 C C . VAL A 1 208 ? -21.841 1.358 16.886 1.00 96.94 208 VAL A C 1
ATOM 1529 O O . VAL A 1 208 ? -21.625 2.397 17.504 1.00 96.94 208 VAL A O 1
ATOM 1532 N N . TYR A 1 209 ? -22.743 1.300 15.905 1.00 97.56 209 TYR A N 1
ATOM 1533 C CA . TYR A 1 209 ? -23.475 2.479 15.446 1.00 97.56 209 TYR A CA 1
ATOM 1534 C C . TYR A 1 209 ? -24.448 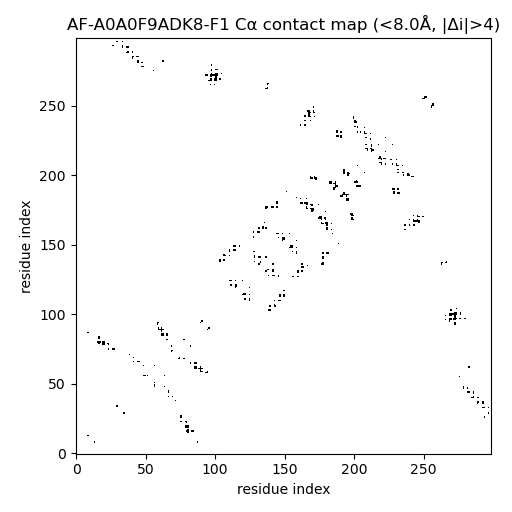2.989 16.503 1.00 97.56 209 TYR A C 1
ATOM 1536 O O . TYR A 1 209 ? -24.642 4.193 16.612 1.00 97.56 209 TYR A O 1
ATOM 1544 N N . GLY A 1 210 ? -25.019 2.109 17.329 1.00 97.00 210 GLY A N 1
ATOM 1545 C CA . GLY A 1 210 ? -25.850 2.525 18.455 1.00 97.00 210 GLY A CA 1
ATOM 1546 C C . GLY A 1 210 ? -25.092 3.334 19.501 1.00 97.00 210 GLY A C 1
ATOM 1547 O O . GLY A 1 210 ? -25.604 4.355 19.952 1.00 97.00 210 GLY A O 1
ATOM 1548 N N . LYS A 1 211 ? -23.877 2.911 19.861 1.00 96.56 211 LYS A N 1
ATOM 1549 C CA . LYS A 1 211 ? -23.017 3.645 20.800 1.00 96.56 211 LYS A CA 1
ATOM 1550 C C . LYS A 1 211 ? -22.611 5.000 20.228 1.00 96.56 211 LYS A C 1
ATOM 1552 O O . LYS A 1 211 ? -22.867 6.015 20.862 1.00 96.56 211 LYS A O 1
ATOM 1557 N N . THR A 1 212 ? -22.105 5.027 18.996 1.00 97.06 212 THR A N 1
ATOM 1558 C CA . THR A 1 212 ? -21.691 6.281 18.348 1.00 97.06 212 THR A CA 1
ATOM 1559 C C . THR A 1 212 ? -22.855 7.248 18.135 1.00 97.06 212 THR A C 1
ATOM 1561 O O . THR A 1 212 ? -22.697 8.447 18.325 1.00 97.06 212 THR A O 1
ATOM 1564 N N . ALA A 1 213 ? -24.042 6.755 17.776 1.00 97.25 213 ALA A N 1
ATOM 1565 C CA . ALA A 1 213 ? -25.228 7.597 17.642 1.00 97.25 213 ALA A CA 1
ATOM 1566 C C . ALA A 1 213 ? -25.592 8.273 18.974 1.00 97.25 213 ALA A C 1
ATOM 1568 O O . ALA A 1 213 ? -25.803 9.483 19.001 1.00 97.25 213 ALA A O 1
ATOM 1569 N N . LYS A 1 214 ? -25.567 7.522 20.086 1.00 96.88 214 LYS A N 1
ATOM 1570 C CA . LYS A 1 214 ? -25.786 8.072 21.434 1.00 96.88 214 LYS A CA 1
ATOM 1571 C C . LYS A 1 214 ? -24.730 9.112 21.813 1.00 96.88 214 LYS A C 1
ATOM 1573 O O . LYS A 1 214 ? -25.094 10.180 22.285 1.00 96.88 214 LYS A O 1
ATOM 1578 N N . GLU A 1 215 ? -23.452 8.823 21.571 1.00 96.31 215 GLU A N 1
ATOM 1579 C CA . GLU A 1 215 ? -22.334 9.742 21.851 1.00 96.31 215 GLU A CA 1
ATOM 1580 C C . GLU A 1 215 ? -22.447 11.065 21.080 1.00 96.31 215 GLU A C 1
ATOM 1582 O O . GLU A 1 215 ? -22.055 12.110 21.589 1.00 96.31 215 GLU A O 1
ATOM 1587 N N . LEU A 1 216 ? -22.999 11.032 19.865 1.00 96.38 216 LEU A N 1
ATOM 1588 C CA . LEU A 1 216 ? -23.156 12.206 19.003 1.00 96.38 216 LEU A CA 1
ATOM 1589 C C . LEU A 1 216 ? -24.535 12.878 19.111 1.00 96.38 216 LEU A C 1
ATOM 1591 O O . LEU A 1 216 ? -24.790 13.833 18.380 1.00 96.38 216 LEU A O 1
ATOM 1595 N N . GLY A 1 217 ? -25.437 12.377 19.963 1.00 96.44 217 GLY A N 1
ATOM 1596 C CA . GLY A 1 217 ? -26.808 12.891 20.073 1.00 96.44 217 GLY A CA 1
ATOM 1597 C C . GLY A 1 217 ? -27.644 12.707 18.797 1.00 96.44 217 GLY A C 1
ATOM 1598 O O . GLY A 1 217 ? -28.503 13.530 18.495 1.00 96.44 217 GLY A O 1
ATOM 1599 N N . LYS A 1 218 ? -27.378 11.651 18.019 1.00 96.50 218 LYS A N 1
ATOM 1600 C CA . LYS A 1 218 ? -28.032 11.339 16.736 1.00 96.50 218 LYS A CA 1
ATOM 1601 C C . LYS A 1 218 ? -28.803 10.020 16.802 1.00 96.50 218 LYS A C 1
ATOM 1603 O O . LYS A 1 218 ? -28.581 9.190 17.680 1.00 96.50 218 LYS A O 1
ATOM 1608 N N . SER A 1 219 ? -29.673 9.781 15.821 1.00 94.94 219 SER A N 1
ATOM 1609 C CA . SER A 1 219 ? -30.166 8.429 15.531 1.00 94.94 219 SER A CA 1
ATOM 1610 C C . SER A 1 219 ? -29.121 7.635 14.733 1.00 94.94 219 SER A C 1
ATOM 1612 O O . SER A 1 219 ? -28.242 8.211 14.088 1.00 94.94 219 SER A O 1
ATOM 1614 N N . LYS A 1 220 ? -29.208 6.296 14.746 1.00 93.50 220 LYS A N 1
ATOM 1615 C CA . LYS A 1 220 ? -28.282 5.440 13.975 1.00 93.50 220 LYS A CA 1
ATOM 1616 C C . LYS A 1 220 ? -28.361 5.712 12.470 1.00 93.50 220 LYS A C 1
ATOM 1618 O O . LYS A 1 220 ? -27.342 5.654 11.780 1.00 93.50 220 LYS A O 1
ATOM 1623 N N . ASP A 1 221 ? -29.555 6.028 11.979 1.00 93.88 221 ASP A N 1
ATOM 1624 C CA . ASP A 1 221 ? -29.806 6.308 10.564 1.00 93.88 221 ASP A CA 1
ATOM 1625 C C . ASP A 1 221 ? -29.263 7.676 10.145 1.00 93.88 221 ASP A C 1
ATOM 1627 O O . ASP A 1 221 ? -28.831 7.841 9.007 1.00 93.88 221 ASP A O 1
ATOM 1631 N N . ALA A 1 222 ? -29.179 8.622 11.086 1.00 96.25 222 ALA A N 1
ATOM 1632 C CA . ALA A 1 222 ? -28.578 9.934 10.871 1.00 96.25 222 ALA A CA 1
ATOM 1633 C C . ALA A 1 222 ? -27.036 9.920 10.879 1.00 96.25 222 ALA A C 1
ATOM 1635 O O . ALA A 1 222 ? -26.413 10.954 10.622 1.00 96.25 222 ALA A O 1
ATOM 1636 N N . LEU A 1 223 ? -26.395 8.778 11.166 1.00 96.44 223 LEU A N 1
ATOM 1637 C CA . LEU A 1 223 ? -24.941 8.662 11.070 1.00 96.44 223 LEU A CA 1
ATOM 1638 C C . LEU A 1 223 ? -24.487 8.688 9.608 1.00 96.44 223 LEU A C 1
ATOM 1640 O O . LEU A 1 223 ? -24.846 7.832 8.794 1.00 96.44 223 LEU A O 1
ATOM 1644 N N . THR A 1 224 ? -23.599 9.625 9.305 1.00 94.88 224 THR A N 1
ATOM 1645 C CA . THR A 1 224 ? -22.929 9.735 8.011 1.00 94.88 224 THR A CA 1
ATOM 1646 C C . THR A 1 224 ? -22.032 8.524 7.741 1.00 94.88 224 THR A C 1
ATOM 1648 O O . THR A 1 224 ? -21.564 7.833 8.651 1.00 94.88 224 THR A O 1
ATOM 1651 N N . ALA A 1 225 ? -21.709 8.283 6.467 1.00 90.81 225 ALA A N 1
ATOM 1652 C CA . ALA A 1 225 ? -20.778 7.218 6.090 1.00 90.81 225 ALA A CA 1
ATOM 1653 C C . ALA A 1 225 ? -19.398 7.375 6.762 1.00 90.81 225 ALA A C 1
ATOM 1655 O O . ALA A 1 225 ? -18.772 6.380 7.129 1.00 90.81 225 ALA A O 1
ATOM 1656 N N . THR A 1 226 ? -18.936 8.612 6.959 1.00 90.50 226 THR A N 1
ATOM 1657 C CA . THR A 1 226 ? -17.668 8.909 7.638 1.00 90.50 226 THR A CA 1
ATOM 1658 C C . THR A 1 226 ? -17.736 8.580 9.126 1.00 90.50 226 THR A C 1
ATOM 1660 O O . THR A 1 226 ? -16.819 7.944 9.644 1.00 90.50 226 THR A O 1
ATOM 1663 N N . GLU A 1 227 ? -18.826 8.937 9.809 1.00 94.38 227 GLU A N 1
ATOM 1664 C CA . GLU A 1 227 ? -19.042 8.571 11.215 1.00 94.38 227 GLU A CA 1
ATOM 1665 C C . GLU A 1 227 ? -19.106 7.051 11.384 1.00 94.38 227 GLU A C 1
ATOM 1667 O O . GLU A 1 227 ? -18.419 6.510 12.247 1.00 94.38 227 GLU A O 1
ATOM 1672 N N . LYS A 1 228 ? -19.814 6.338 10.497 1.00 94.69 228 LYS A N 1
ATOM 1673 C CA . LYS A 1 228 ? -19.876 4.866 10.505 1.00 94.69 228 LYS A CA 1
ATOM 1674 C C . LYS A 1 228 ? -18.505 4.217 10.295 1.00 94.69 228 LYS A C 1
ATOM 1676 O O . LYS A 1 228 ? -18.149 3.288 11.021 1.00 94.69 228 LYS A O 1
ATOM 1681 N N . ARG A 1 229 ? -17.705 4.709 9.340 1.00 93.81 229 ARG A N 1
ATOM 1682 C CA . ARG A 1 229 ? -16.325 4.228 9.116 1.00 93.81 229 ARG A CA 1
ATOM 1683 C C . ARG A 1 229 ? -15.430 4.501 10.324 1.00 93.81 229 ARG A C 1
ATOM 1685 O O . ARG A 1 229 ? -14.647 3.638 10.706 1.00 93.81 229 ARG A O 1
ATOM 1692 N N . ASN A 1 230 ? -15.551 5.677 10.938 1.00 93.56 230 ASN A N 1
ATOM 1693 C CA . ASN A 1 230 ? -14.778 6.040 12.125 1.00 93.56 230 ASN A CA 1
ATOM 1694 C C . ASN A 1 230 ? -15.161 5.193 13.343 1.00 93.56 230 ASN A C 1
ATOM 1696 O O . ASN A 1 230 ? -14.269 4.719 14.042 1.00 93.56 230 ASN A O 1
ATOM 1700 N N . ALA A 1 231 ? -16.456 4.960 13.556 1.00 96.00 231 ALA A N 1
ATOM 1701 C CA . ALA A 1 231 ? -16.968 4.095 14.612 1.00 96.00 231 ALA A CA 1
ATOM 1702 C C . ALA A 1 231 ? -16.443 2.662 14.459 1.00 96.00 231 ALA A C 1
ATOM 1704 O O . ALA A 1 231 ? -15.901 2.090 15.401 1.00 96.00 231 ALA A O 1
ATOM 1705 N N . LEU A 1 232 ? -16.525 2.113 13.242 1.00 96.12 232 LEU A N 1
ATOM 1706 C CA . LEU A 1 232 ? -16.031 0.771 12.950 1.00 96.12 232 LEU A CA 1
ATOM 1707 C C . LEU A 1 232 ? -14.509 0.668 13.103 1.00 96.12 232 LEU A C 1
ATOM 1709 O O . LEU A 1 232 ? -14.028 -0.291 13.695 1.00 96.12 232 LEU A O 1
ATOM 1713 N N . TYR A 1 233 ? -13.748 1.660 12.633 1.00 96.38 233 TYR A N 1
ATOM 1714 C CA . TYR A 1 233 ? -12.305 1.723 12.877 1.00 96.38 233 TYR A CA 1
ATOM 1715 C C . TYR A 1 233 ? -11.989 1.695 14.379 1.00 96.38 233 TYR A C 1
ATOM 1717 O O . TYR A 1 233 ? -11.148 0.910 14.809 1.00 96.38 233 TYR A O 1
ATOM 1725 N N . ASN A 1 234 ? -12.668 2.518 15.183 1.00 96.19 234 ASN A N 1
ATOM 1726 C CA . ASN A 1 234 ? -12.429 2.581 16.624 1.00 96.19 234 ASN A CA 1
ATOM 1727 C C . ASN A 1 234 ? -12.741 1.239 17.304 1.00 96.19 234 ASN A C 1
ATOM 1729 O O . ASN A 1 234 ? -11.956 0.783 18.134 1.00 96.19 234 ASN A O 1
ATOM 1733 N N . GLU A 1 235 ? -13.838 0.580 16.919 1.00 96.56 235 GLU A N 1
ATOM 1734 C CA . GLU A 1 235 ? -14.180 -0.743 17.448 1.00 96.56 235 GLU A CA 1
ATOM 1735 C C . GLU A 1 235 ? -13.152 -1.807 17.036 1.00 96.56 235 GLU A C 1
ATOM 1737 O O . GLU A 1 235 ? -12.722 -2.589 17.878 1.00 96.56 235 GLU A O 1
ATOM 1742 N N . VAL A 1 236 ? -12.688 -1.811 15.779 1.00 95.81 236 VAL A N 1
ATOM 1743 C CA . VAL A 1 236 ? -11.615 -2.714 15.322 1.00 95.81 236 VAL A CA 1
ATOM 1744 C C . VAL A 1 236 ? -10.353 -2.518 16.157 1.00 95.81 236 VAL A C 1
ATOM 1746 O O . VAL A 1 236 ? -9.781 -3.494 16.637 1.00 95.81 236 VAL A O 1
ATOM 1749 N N . MET A 1 237 ? -9.937 -1.268 16.383 1.00 95.75 237 MET A N 1
ATOM 1750 C CA . MET A 1 237 ? -8.774 -0.974 17.222 1.00 95.75 237 MET A CA 1
ATOM 1751 C C . MET A 1 237 ? -8.976 -1.482 18.655 1.00 95.75 237 MET A C 1
ATOM 1753 O O . MET A 1 237 ? -8.070 -2.097 19.212 1.00 95.75 237 MET A O 1
ATOM 1757 N N . LYS A 1 238 ? -10.165 -1.295 19.236 1.00 95.00 238 LYS A N 1
ATOM 1758 C CA . LYS A 1 238 ? -10.492 -1.782 20.582 1.00 95.00 238 LYS A CA 1
ATOM 1759 C C . LYS A 1 238 ? -10.434 -3.307 20.670 1.00 95.00 238 LYS A C 1
ATOM 1761 O O . LYS A 1 238 ? -9.818 -3.849 21.581 1.00 95.00 238 LYS A O 1
ATOM 1766 N N . GLN A 1 239 ? -11.056 -4.003 19.726 1.00 94.06 239 GLN A N 1
ATOM 1767 C CA . GLN A 1 239 ? -11.097 -5.463 19.738 1.00 94.06 239 GLN A CA 1
ATOM 1768 C C . GLN A 1 239 ? -9.753 -6.102 19.395 1.00 94.06 239 GLN A C 1
ATOM 1770 O O . GLN A 1 239 ? -9.451 -7.188 19.888 1.00 94.06 239 GLN A O 1
ATOM 1775 N N . SER A 1 240 ? -8.911 -5.408 18.624 1.00 92.19 240 SER A N 1
ATOM 1776 C CA . SER A 1 240 ? -7.571 -5.886 18.278 1.00 92.19 240 SER A CA 1
ATOM 1777 C C . SER A 1 240 ? -6.637 -6.081 19.477 1.00 92.19 240 SER A C 1
ATOM 1779 O O . SER A 1 240 ? -5.614 -6.746 19.342 1.00 92.19 240 SER A O 1
ATOM 1781 N N . ILE A 1 241 ? -6.989 -5.569 20.664 1.00 91.19 241 ILE A N 1
ATOM 1782 C CA .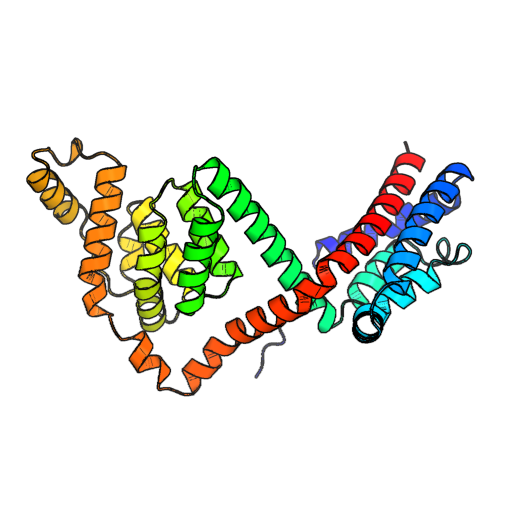 ILE A 1 241 ? -6.247 -5.830 21.907 1.00 91.19 241 ILE A CA 1
ATOM 1783 C C . ILE A 1 241 ? -6.150 -7.339 22.180 1.00 91.19 241 ILE A C 1
ATOM 1785 O O . ILE A 1 241 ? -5.121 -7.802 22.658 1.00 91.19 241 ILE A O 1
ATOM 1789 N N . THR A 1 242 ? -7.170 -8.116 21.805 1.00 88.69 242 THR A N 1
ATOM 1790 C CA . THR A 1 242 ? -7.197 -9.581 21.983 1.00 88.69 242 THR A CA 1
ATOM 1791 C C . THR A 1 242 ? -6.117 -10.322 21.194 1.00 88.69 242 THR A C 1
ATOM 1793 O O . THR A 1 242 ? -5.730 -11.422 21.575 1.00 88.69 242 THR A O 1
ATOM 1796 N N . ILE A 1 243 ? -5.609 -9.719 20.117 1.00 89.56 243 ILE A N 1
ATOM 1797 C CA . ILE A 1 243 ? -4.553 -10.284 19.268 1.00 89.56 243 ILE A CA 1
ATOM 1798 C C . ILE A 1 243 ? -3.219 -9.547 19.434 1.00 89.56 243 ILE A C 1
ATOM 1800 O O . ILE A 1 243 ? -2.242 -9.874 18.762 1.00 89.56 243 ILE A O 1
ATOM 1804 N N . ALA A 1 244 ? -3.152 -8.534 20.299 1.00 88.75 244 ALA A N 1
ATOM 1805 C CA . ALA A 1 244 ? -1.939 -7.757 20.499 1.00 88.75 244 ALA A CA 1
ATOM 1806 C C . ALA A 1 244 ? -0.794 -8.647 21.010 1.00 88.75 244 ALA A C 1
ATOM 1808 O O . ALA A 1 244 ? -0.970 -9.464 21.908 1.00 88.75 244 ALA A O 1
ATOM 1809 N N . GLY A 1 245 ? 0.396 -8.488 20.426 1.00 85.25 245 GLY A N 1
ATOM 1810 C CA . GLY A 1 245 ? 1.581 -9.268 20.793 1.00 85.25 245 GLY A CA 1
ATOM 1811 C C . GLY A 1 245 ? 1.710 -10.613 20.073 1.00 85.25 245 GLY A C 1
ATOM 1812 O O . GLY A 1 245 ? 2.801 -11.178 20.090 1.00 85.25 245 GLY A O 1
ATOM 1813 N N . ALA A 1 246 ? 0.676 -11.080 19.360 1.00 85.00 246 ALA A N 1
ATOM 1814 C CA . ALA A 1 246 ? 0.723 -12.325 18.589 1.00 85.00 246 ALA A CA 1
ATOM 1815 C C . ALA A 1 246 ? 1.901 -12.356 17.599 1.00 85.00 246 ALA A C 1
ATOM 1817 O O . ALA A 1 246 ? 2.596 -13.363 17.480 1.00 85.00 246 ALA A O 1
ATOM 1818 N N . TYR A 1 247 ? 2.179 -11.229 16.938 1.00 80.56 247 TYR A N 1
ATOM 1819 C CA . TYR A 1 247 ? 3.341 -11.101 16.061 1.00 80.56 247 TYR A CA 1
ATOM 1820 C C . TYR A 1 247 ? 4.667 -11.221 16.828 1.00 80.56 247 TYR A C 1
ATOM 1822 O O . TYR A 1 247 ? 5.556 -11.955 16.402 1.00 80.56 247 TYR A O 1
ATOM 1830 N N . THR A 1 248 ? 4.807 -10.520 17.958 1.00 81.19 248 THR A N 1
ATOM 1831 C CA . THR A 1 248 ? 6.037 -10.524 18.769 1.00 81.19 248 THR A CA 1
ATOM 1832 C C . THR A 1 248 ? 6.356 -11.919 19.292 1.00 81.19 248 THR A C 1
ATOM 1834 O O . THR A 1 248 ? 7.497 -12.362 19.183 1.00 81.19 248 THR A O 1
ATOM 1837 N N . GLU A 1 249 ? 5.352 -12.626 19.810 1.00 81.81 249 GLU A N 1
ATOM 1838 C CA . GLU A 1 249 ? 5.506 -14.008 20.269 1.00 81.81 249 GLU A CA 1
ATOM 1839 C C . GLU A 1 249 ? 5.861 -14.937 19.109 1.00 81.81 249 GLU A C 1
ATOM 1841 O O . GLU A 1 249 ? 6.828 -15.692 19.177 1.00 81.81 249 GLU A O 1
ATOM 1846 N N . GLY A 1 250 ? 5.160 -14.792 17.987 1.00 72.50 250 GLY A N 1
ATOM 1847 C CA . GLY A 1 250 ? 5.415 -15.557 16.779 1.00 72.50 250 GLY A CA 1
ATOM 1848 C C . GLY A 1 250 ? 6.813 -15.404 16.188 1.00 72.50 250 GLY A C 1
ATOM 1849 O O . GLY A 1 250 ? 7.366 -16.357 15.646 1.00 72.50 250 GLY A O 1
ATOM 1850 N N . MET A 1 251 ? 7.403 -14.213 16.277 1.00 67.81 251 MET A N 1
ATOM 1851 C CA . MET A 1 251 ? 8.720 -13.924 15.704 1.00 67.81 251 MET A CA 1
ATOM 1852 C C . MET A 1 251 ? 9.895 -14.494 16.508 1.00 67.81 251 MET A C 1
ATOM 1854 O O . MET A 1 251 ? 11.018 -14.500 15.993 1.00 67.81 251 MET A O 1
ATOM 1858 N N . LYS A 1 252 ? 9.659 -15.004 17.725 1.00 73.94 252 LYS A N 1
ATOM 1859 C CA . LYS A 1 252 ? 10.662 -15.778 18.476 1.00 73.94 252 LYS A CA 1
ATOM 1860 C C . LYS A 1 252 ? 11.009 -17.087 17.754 1.00 73.94 252 LYS A C 1
ATOM 1862 O O . LYS A 1 252 ? 12.136 -17.563 17.858 1.00 73.94 252 LYS A O 1
ATOM 1867 N N . GLU A 1 253 ? 10.090 -17.603 16.937 1.00 71.81 253 GLU A N 1
ATOM 1868 C CA . GLU A 1 253 ? 10.276 -18.824 16.159 1.00 71.81 253 GLU A CA 1
ATOM 1869 C C . GLU A 1 253 ? 11.113 -18.609 14.887 1.00 71.81 253 GLU A C 1
ATOM 1871 O O . GLU A 1 253 ? 10.836 -17.748 14.042 1.00 71.81 253 GLU A O 1
ATOM 1876 N N . VAL A 1 254 ? 12.117 -19.468 14.682 1.00 49.16 254 VAL A N 1
ATOM 1877 C CA . VAL A 1 254 ? 13.030 -19.410 13.522 1.00 49.16 254 VAL A CA 1
ATOM 1878 C C . VAL A 1 254 ? 12.275 -19.564 12.199 1.00 49.16 254 VAL A C 1
ATOM 1880 O O . VAL A 1 254 ? 12.554 -18.844 11.237 1.00 49.16 254 VAL A O 1
ATOM 1883 N N . GLY A 1 255 ? 11.267 -20.441 12.153 1.00 52.78 255 GLY A N 1
ATOM 1884 C CA . GLY A 1 255 ? 10.433 -20.630 10.963 1.00 52.78 255 GLY A CA 1
ATOM 1885 C C . GLY A 1 255 ? 9.729 -19.342 10.527 1.00 52.78 255 GLY A C 1
ATOM 1886 O O . GLY A 1 255 ? 9.628 -19.056 9.335 1.00 52.78 255 GLY A O 1
ATOM 1887 N N . LYS A 1 256 ? 9.318 -18.494 11.476 1.00 63.84 256 LYS A N 1
ATOM 1888 C CA . LYS A 1 256 ? 8.638 -17.229 11.168 1.00 63.84 256 LYS A CA 1
ATOM 1889 C C . LYS A 1 256 ? 9.609 -16.156 10.685 1.00 63.84 256 LYS A C 1
ATOM 1891 O O . LYS A 1 256 ? 9.305 -15.436 9.729 1.00 63.84 256 LYS A O 1
ATOM 1896 N N . ARG A 1 257 ? 10.838 -16.144 11.209 1.00 57.62 257 ARG A N 1
ATOM 1897 C CA . ARG A 1 257 ? 11.933 -15.330 10.653 1.00 57.62 257 ARG A CA 1
ATOM 1898 C C . ARG A 1 257 ? 12.207 -15.689 9.188 1.00 57.62 257 ARG A C 1
ATOM 1900 O O . ARG A 1 257 ? 12.335 -14.776 8.371 1.00 57.62 257 ARG A O 1
ATOM 1907 N N . LEU A 1 258 ? 12.181 -16.975 8.822 1.00 52.38 258 LEU A N 1
ATOM 1908 C CA . LEU A 1 258 ? 12.308 -17.414 7.423 1.00 52.38 258 LEU A CA 1
ATOM 1909 C C . LEU A 1 258 ? 11.155 -16.909 6.543 1.00 52.38 258 LEU A C 1
ATOM 1911 O O . LEU A 1 258 ? 11.405 -16.400 5.451 1.00 52.38 258 LEU A O 1
ATOM 1915 N N . THR A 1 259 ? 9.908 -16.955 7.025 1.00 60.22 259 THR A N 1
ATOM 1916 C CA . THR A 1 259 ? 8.755 -16.438 6.258 1.00 60.22 259 THR A CA 1
ATOM 1917 C C . THR A 1 259 ? 8.796 -14.926 6.016 1.00 60.22 259 THR A C 1
ATOM 1919 O O . THR A 1 259 ? 8.143 -14.436 5.099 1.00 60.22 259 THR A O 1
ATOM 1922 N N . SER A 1 260 ? 9.600 -14.177 6.781 1.00 62.69 260 SER A N 1
ATOM 1923 C CA . SER A 1 260 ? 9.787 -12.730 6.602 1.00 62.69 260 SER A CA 1
ATOM 1924 C C . SER A 1 260 ? 10.878 -12.354 5.583 1.00 62.69 260 SER A C 1
ATOM 1926 O O . SER A 1 260 ? 10.928 -11.209 5.122 1.00 62.69 260 SER A O 1
ATOM 1928 N N . LEU A 1 261 ? 11.732 -13.307 5.179 1.00 63.59 261 LEU A N 1
ATOM 1929 C CA . LEU A 1 261 ? 12.828 -13.084 4.227 1.00 63.59 261 LEU A CA 1
ATOM 1930 C C . LEU A 1 261 ? 12.396 -12.485 2.880 1.00 63.59 261 LEU A C 1
ATOM 1932 O O . LEU A 1 261 ? 13.116 -11.608 2.398 1.00 63.59 261 LEU A O 1
ATOM 1936 N N . PRO A 1 262 ? 11.247 -12.852 2.271 1.00 66.88 262 PRO A N 1
ATOM 1937 C CA . PRO A 1 262 ? 10.820 -12.267 1.000 1.00 66.88 262 PRO A CA 1
ATOM 1938 C C . PRO A 1 262 ? 10.749 -10.736 1.023 1.00 66.88 262 PRO A C 1
ATOM 1940 O O . PRO A 1 262 ? 11.112 -10.088 0.042 1.00 66.88 262 PRO A O 1
ATOM 1943 N N . ARG A 1 263 ? 10.364 -10.133 2.157 1.00 67.88 263 ARG A N 1
ATOM 1944 C CA . ARG A 1 263 ? 10.375 -8.673 2.328 1.00 67.88 263 ARG A CA 1
ATOM 1945 C C . ARG A 1 263 ? 11.790 -8.106 2.299 1.00 67.88 263 ARG A C 1
ATOM 1947 O O . ARG A 1 263 ? 12.022 -7.091 1.650 1.00 67.88 263 ARG A O 1
ATOM 1954 N N . HIS A 1 264 ? 12.726 -8.734 3.004 1.00 67.69 264 HIS A N 1
ATOM 1955 C CA . HIS A 1 264 ? 14.123 -8.296 3.029 1.00 67.69 264 HIS A CA 1
ATOM 1956 C C . HIS A 1 264 ? 14.777 -8.440 1.654 1.00 67.69 264 HIS A C 1
ATOM 1958 O O . HIS A 1 264 ? 15.481 -7.535 1.211 1.00 67.69 264 HIS A O 1
ATOM 1964 N N . VAL A 1 265 ? 14.460 -9.520 0.937 1.00 65.50 265 VAL A N 1
ATOM 1965 C CA . VAL A 1 265 ? 14.852 -9.705 -0.463 1.00 65.50 265 VAL A CA 1
ATOM 1966 C C . VAL A 1 265 ? 14.258 -8.600 -1.337 1.00 65.50 265 VAL A C 1
ATOM 1968 O O . VAL A 1 265 ? 14.999 -7.996 -2.106 1.00 65.50 265 VAL A O 1
ATOM 1971 N N . GLN A 1 266 ? 12.971 -8.261 -1.187 1.00 78.25 266 GLN A N 1
ATOM 1972 C CA . GLN A 1 266 ? 12.351 -7.152 -1.925 1.00 78.25 266 GLN A CA 1
ATOM 1973 C C . GLN A 1 266 ? 13.045 -5.815 -1.619 1.00 78.25 266 GLN A C 1
ATOM 1975 O O . GLN A 1 266 ? 13.323 -5.044 -2.535 1.00 78.25 266 GLN A O 1
ATOM 1980 N N . ALA A 1 267 ? 13.357 -5.540 -0.349 1.00 69.56 267 ALA A N 1
ATOM 1981 C CA . ALA A 1 267 ? 14.055 -4.325 0.061 1.00 69.56 267 ALA A CA 1
ATOM 1982 C C . ALA A 1 267 ? 15.462 -4.248 -0.553 1.00 69.56 267 ALA A C 1
ATOM 1984 O O . ALA A 1 267 ? 15.823 -3.210 -1.106 1.00 69.56 267 ALA A O 1
ATOM 1985 N N . ALA A 1 268 ? 16.216 -5.351 -0.536 1.00 62.16 268 ALA A N 1
ATOM 1986 C CA . ALA A 1 268 ? 17.533 -5.445 -1.161 1.00 62.16 268 ALA A CA 1
ATOM 1987 C C . ALA A 1 268 ? 17.454 -5.282 -2.687 1.00 62.16 268 ALA A C 1
ATOM 1989 O O . ALA A 1 268 ? 18.197 -4.491 -3.264 1.00 62.16 268 ALA A O 1
ATOM 1990 N N . GLN A 1 269 ? 16.507 -5.963 -3.339 1.00 65.56 269 GLN A N 1
ATOM 1991 C CA . GLN A 1 269 ? 16.246 -5.841 -4.775 1.00 65.56 269 GLN A CA 1
ATOM 1992 C C . GLN A 1 269 ? 15.891 -4.408 -5.170 1.00 65.56 269 GLN A C 1
ATOM 1994 O O . GLN A 1 269 ? 16.379 -3.905 -6.175 1.00 65.56 269 GLN A O 1
ATOM 1999 N N . ASN A 1 270 ? 15.058 -3.740 -4.377 1.00 74.75 270 ASN A N 1
ATOM 2000 C CA . ASN A 1 270 ? 14.654 -2.363 -4.607 1.00 74.75 270 ASN A CA 1
ATOM 2001 C C . ASN A 1 270 ? 15.815 -1.383 -4.392 1.00 74.75 270 ASN A C 1
ATOM 2003 O O . ASN A 1 270 ? 16.044 -0.530 -5.245 1.00 74.75 270 ASN A O 1
ATOM 2007 N N . ALA A 1 271 ? 16.570 -1.520 -3.297 1.00 70.00 271 ALA A N 1
ATOM 2008 C CA . ALA A 1 271 ? 17.740 -0.689 -3.019 1.00 70.00 271 ALA A CA 1
ATOM 2009 C C . ALA A 1 271 ? 18.787 -0.818 -4.133 1.00 70.00 271 ALA A C 1
ATOM 2011 O O . ALA A 1 271 ? 19.199 0.183 -4.710 1.00 70.00 271 ALA A O 1
ATOM 2012 N N . PHE A 1 272 ? 19.128 -2.052 -4.506 1.00 65.00 272 PHE A N 1
ATOM 2013 C CA . PHE A 1 272 ? 20.049 -2.331 -5.601 1.00 65.00 272 PHE A CA 1
ATOM 2014 C C . PHE A 1 272 ? 19.503 -1.831 -6.946 1.00 65.00 272 PHE A C 1
ATOM 2016 O O . PHE A 1 272 ? 20.155 -1.067 -7.651 1.00 65.00 272 PHE A O 1
ATOM 2023 N N . GLY A 1 273 ? 18.278 -2.224 -7.297 1.00 61.88 273 GLY A N 1
ATOM 2024 C CA . GLY A 1 273 ? 17.674 -1.964 -8.600 1.00 61.88 273 GLY A CA 1
ATOM 2025 C C . GLY A 1 273 ? 17.429 -0.483 -8.892 1.00 61.88 273 GLY A C 1
ATOM 2026 O O . GLY A 1 273 ? 17.508 -0.079 -10.051 1.00 61.88 273 GLY A O 1
ATOM 2027 N N . ARG A 1 274 ? 17.177 0.345 -7.865 1.00 73.75 274 ARG A N 1
ATOM 2028 C CA . ARG A 1 274 ? 16.931 1.791 -8.020 1.00 73.75 274 ARG A CA 1
ATOM 2029 C C . ARG A 1 274 ? 18.071 2.518 -8.722 1.00 73.75 274 ARG A C 1
ATOM 2031 O O . ARG A 1 274 ? 17.796 3.393 -9.541 1.00 73.75 274 ARG A O 1
ATOM 2038 N N . HIS A 1 275 ? 19.317 2.119 -8.473 1.00 66.25 275 HIS A N 1
ATOM 2039 C CA . HIS A 1 275 ? 20.496 2.698 -9.126 1.00 66.25 275 HIS A CA 1
ATOM 2040 C C . HIS A 1 275 ? 20.505 2.491 -10.646 1.00 66.25 275 HIS A C 1
ATOM 2042 O O . HIS A 1 275 ? 21.105 3.271 -11.379 1.00 66.25 275 HIS A O 1
ATOM 2048 N N . PHE A 1 276 ? 19.789 1.478 -11.131 1.00 64.44 276 PHE A N 1
ATOM 2049 C CA . PHE A 1 276 ? 19.769 1.087 -12.536 1.00 64.44 276 PHE A CA 1
ATOM 2050 C C . PHE A 1 276 ? 18.486 1.478 -13.272 1.00 64.44 276 PHE A C 1
ATOM 2052 O O . PHE A 1 276 ? 18.381 1.255 -14.479 1.00 64.44 276 PHE A O 1
ATOM 2059 N N . ILE A 1 277 ? 17.510 2.082 -12.584 1.00 67.38 277 ILE A N 1
ATOM 2060 C CA . ILE A 1 277 ? 16.277 2.575 -13.215 1.00 67.38 277 ILE A CA 1
ATOM 2061 C C . ILE A 1 277 ? 16.573 3.569 -14.353 1.00 67.38 277 ILE A C 1
ATOM 2063 O O . ILE A 1 277 ? 15.973 3.402 -15.414 1.00 67.38 277 ILE A O 1
ATOM 2067 N N . PRO A 1 278 ? 17.489 4.556 -14.215 1.00 65.00 278 PRO A N 1
ATOM 2068 C CA . PRO A 1 278 ? 17.794 5.478 -15.313 1.00 65.00 278 PRO A CA 1
ATOM 2069 C C . PRO A 1 278 ? 18.305 4.762 -16.570 1.00 65.00 278 PRO A C 1
ATOM 2071 O O . PRO A 1 278 ? 17.922 5.105 -17.684 1.00 65.00 278 PRO A O 1
ATOM 2074 N N . VAL A 1 279 ? 19.120 3.719 -16.390 1.00 59.38 279 VAL A N 1
ATOM 2075 C CA . VAL A 1 279 ? 19.659 2.895 -17.484 1.00 59.38 279 VAL A CA 1
ATOM 2076 C C . VAL A 1 279 ? 18.560 2.116 -18.181 1.00 59.38 279 VAL A C 1
ATOM 2078 O O . VAL A 1 279 ? 18.505 2.082 -19.409 1.00 59.38 279 VAL A O 1
ATOM 2081 N N . LEU A 1 280 ? 17.676 1.497 -17.395 1.00 62.97 280 LEU A N 1
ATOM 2082 C CA . LEU A 1 280 ? 16.513 0.807 -17.932 1.00 62.97 280 LEU A CA 1
ATOM 2083 C C . LEU A 1 280 ? 15.618 1.777 -18.716 1.00 62.97 280 LEU A C 1
ATOM 2085 O O . LEU A 1 280 ? 15.153 1.412 -19.788 1.00 62.97 280 LEU A O 1
ATOM 2089 N N . GLY A 1 281 ? 15.433 3.008 -18.228 1.00 61.81 281 GLY A N 1
ATOM 2090 C CA . GLY A 1 281 ? 14.704 4.067 -18.931 1.00 61.81 281 GLY A CA 1
ATOM 2091 C C . GLY A 1 281 ? 15.305 4.379 -20.300 1.00 61.81 281 GLY A C 1
ATOM 2092 O O . GLY A 1 281 ? 14.610 4.269 -21.300 1.00 61.81 281 GLY A O 1
ATOM 2093 N N . LEU A 1 282 ? 16.616 4.634 -20.369 1.00 56.31 282 LEU A N 1
ATOM 2094 C CA . LEU A 1 282 ? 17.311 4.871 -21.642 1.00 56.31 282 LEU A CA 1
ATOM 2095 C C . LEU A 1 282 ? 17.150 3.704 -22.627 1.00 56.31 282 LEU A C 1
ATOM 2097 O O . LEU A 1 282 ? 16.979 3.920 -23.827 1.00 56.31 282 LEU A O 1
ATOM 2101 N N . ALA A 1 283 ? 17.210 2.466 -22.129 1.00 55.12 283 ALA A N 1
ATOM 2102 C CA . ALA A 1 283 ? 17.005 1.280 -22.952 1.00 55.12 283 ALA A CA 1
ATOM 2103 C C . ALA A 1 283 ? 15.571 1.191 -23.489 1.00 55.12 283 ALA A C 1
ATOM 2105 O O . ALA A 1 283 ? 15.385 0.923 -24.676 1.00 55.12 283 ALA A O 1
ATOM 2106 N N . VAL A 1 284 ? 14.572 1.446 -22.640 1.00 60.69 284 VAL A N 1
ATOM 2107 C CA . VAL A 1 284 ? 13.158 1.486 -23.035 1.00 60.69 284 VAL A CA 1
ATOM 2108 C C . VAL A 1 284 ? 12.910 2.597 -24.054 1.00 60.69 284 VAL A C 1
ATOM 2110 O O . VAL A 1 284 ? 12.330 2.309 -25.096 1.00 60.69 284 VAL A O 1
ATOM 2113 N N . ASP A 1 285 ? 13.428 3.807 -23.833 1.00 58.31 285 ASP A N 1
ATOM 2114 C CA . ASP A 1 285 ? 13.299 4.938 -24.762 1.00 58.31 285 ASP A CA 1
ATOM 2115 C C . ASP A 1 285 ? 13.891 4.603 -26.139 1.00 58.31 285 ASP A C 1
ATOM 2117 O O . ASP A 1 285 ? 13.299 4.897 -27.178 1.00 58.31 285 ASP A O 1
ATOM 2121 N N . GLY A 1 286 ? 15.057 3.948 -26.168 1.00 52.03 286 GLY A N 1
ATOM 2122 C CA . GLY A 1 286 ? 15.693 3.503 -27.408 1.00 52.03 286 GLY A CA 1
ATOM 2123 C C . GLY A 1 286 ? 14.837 2.497 -28.183 1.00 52.03 286 GLY A C 1
ATOM 2124 O O . GLY A 1 286 ? 14.688 2.618 -29.402 1.00 52.03 286 GLY A O 1
ATOM 2125 N N . ILE A 1 287 ? 14.235 1.534 -27.480 1.00 53.25 287 ILE A N 1
ATOM 2126 C CA . ILE A 1 287 ? 13.304 0.562 -28.069 1.00 53.25 287 ILE A CA 1
ATOM 2127 C C . ILE A 1 287 ? 12.033 1.261 -28.549 1.00 53.25 287 ILE A C 1
ATOM 2129 O O . ILE A 1 287 ? 11.563 0.980 -29.644 1.00 53.25 287 ILE A O 1
ATOM 2133 N N . GLU A 1 288 ? 11.481 2.182 -27.765 1.00 54.59 288 GLU A N 1
ATOM 2134 C CA . GLU A 1 288 ? 10.256 2.901 -28.101 1.00 54.59 288 GLU A CA 1
ATOM 2135 C C . GLU A 1 288 ? 10.439 3.766 -29.351 1.00 54.59 288 GLU A C 1
ATOM 2137 O O . GLU A 1 288 ? 9.601 3.731 -30.251 1.00 54.59 288 GLU A O 1
ATOM 2142 N N . VAL A 1 289 ? 11.562 4.484 -29.459 1.00 55.59 289 VAL A N 1
ATOM 2143 C CA . VAL A 1 289 ? 11.937 5.234 -30.668 1.00 55.59 289 VAL A CA 1
ATOM 2144 C C . VAL A 1 289 ? 12.037 4.302 -31.874 1.00 55.59 289 VAL A C 1
ATOM 2146 O O . VAL A 1 289 ? 11.510 4.622 -32.940 1.00 55.59 289 VAL A O 1
ATOM 2149 N N . PHE A 1 290 ? 12.676 3.142 -31.711 1.00 50.81 290 PHE A N 1
ATOM 2150 C CA . PHE A 1 290 ? 12.800 2.146 -32.772 1.00 50.81 290 PHE A CA 1
ATOM 2151 C C . PHE A 1 290 ? 11.434 1.593 -33.214 1.00 50.81 290 PHE A C 1
ATOM 2153 O O . PHE A 1 290 ? 11.141 1.551 -34.412 1.00 50.81 290 PHE A O 1
ATOM 2160 N N . LEU A 1 291 ? 10.577 1.215 -32.260 1.00 51.62 291 LEU A N 1
ATOM 2161 C CA . LEU A 1 291 ? 9.235 0.695 -32.525 1.00 51.62 291 LEU A CA 1
ATOM 2162 C C . LEU A 1 291 ? 8.357 1.755 -33.197 1.00 51.62 291 LEU A C 1
ATOM 2164 O O . LEU A 1 291 ? 7.779 1.475 -34.239 1.00 51.62 291 LEU A O 1
ATOM 2168 N N . LYS A 1 292 ? 8.328 2.992 -32.686 1.00 56.25 292 LYS A N 1
ATOM 2169 C CA . LYS A 1 292 ? 7.566 4.105 -33.283 1.00 56.25 292 LYS A CA 1
ATOM 2170 C C . LYS A 1 292 ? 8.029 4.440 -34.701 1.00 56.25 292 LYS A C 1
ATOM 2172 O O . LYS A 1 292 ? 7.194 4.678 -35.569 1.00 56.25 292 LYS A O 1
ATOM 2177 N N . ALA A 1 293 ? 9.340 4.447 -34.952 1.00 52.56 293 ALA A N 1
ATOM 2178 C CA . ALA A 1 293 ? 9.887 4.658 -36.294 1.00 52.56 293 ALA A CA 1
ATOM 2179 C C . ALA A 1 293 ? 9.512 3.521 -37.258 1.00 52.56 293 ALA A C 1
ATOM 2181 O O . ALA A 1 293 ? 9.332 3.761 -38.447 1.00 52.56 293 ALA A O 1
ATOM 2182 N N . THR A 1 294 ? 9.384 2.298 -36.742 1.00 48.19 294 THR A N 1
ATOM 2183 C CA . THR A 1 294 ? 8.943 1.131 -37.511 1.00 48.19 294 THR A CA 1
ATOM 2184 C C . THR A 1 294 ? 7.436 1.143 -37.764 1.00 48.19 294 THR A C 1
ATOM 2186 O O . THR A 1 294 ? 7.012 0.718 -38.825 1.00 48.19 294 THR A O 1
ATOM 2189 N N . THR A 1 295 ? 6.612 1.645 -36.843 1.00 48.97 295 THR A N 1
ATOM 2190 C CA . THR A 1 295 ? 5.159 1.760 -37.058 1.00 48.97 295 THR A CA 1
ATOM 2191 C C . THR A 1 295 ? 4.823 2.821 -38.106 1.00 48.97 295 THR A C 1
ATOM 2193 O O . THR A 1 295 ? 4.101 2.526 -39.047 1.00 48.97 295 THR A O 1
ATOM 2196 N N . ARG A 1 296 ? 5.426 4.016 -38.013 1.00 51.34 296 ARG A N 1
ATOM 2197 C CA . ARG A 1 296 ? 5.224 5.128 -38.973 1.00 51.34 296 ARG A CA 1
ATOM 2198 C C . ARG A 1 296 ? 5.674 4.829 -40.402 1.00 51.34 296 ARG A C 1
ATOM 2200 O O . ARG A 1 296 ? 5.420 5.597 -41.311 1.00 51.34 296 ARG A O 1
ATOM 2207 N N . ALA A 1 297 ? 6.441 3.767 -40.573 1.00 48.16 297 ALA A N 1
ATOM 2208 C CA . ALA A 1 297 ? 6.909 3.286 -41.858 1.00 48.16 297 ALA A CA 1
ATOM 2209 C C . ALA A 1 297 ? 5.862 2.459 -42.623 1.00 48.16 297 ALA A C 1
ATOM 2211 O O . ALA A 1 297 ? 6.076 2.151 -43.795 1.00 48.16 297 ALA A O 1
ATOM 2212 N N . PHE A 1 298 ? 4.787 2.055 -41.941 1.00 45.12 298 PHE A N 1
ATOM 2213 C CA . PHE A 1 298 ? 3.671 1.281 -42.487 1.00 45.12 298 PHE A CA 1
ATOM 2214 C C . PHE A 1 298 ? 2.343 2.050 -42.465 1.00 45.12 298 PHE A C 1
ATOM 2216 O O . PHE A 1 298 ? 1.318 1.468 -42.815 1.00 45.12 298 PHE A O 1
ATOM 2223 N N . GLU A 1 299 ? 2.379 3.317 -42.046 1.00 47.56 299 GLU A N 1
ATOM 2224 C CA . GLU A 1 299 ? 1.325 4.324 -42.229 1.00 47.56 299 GLU A CA 1
ATOM 2225 C C . GLU A 1 299 ? 1.631 5.132 -43.496 1.00 47.56 299 GLU A C 1
ATOM 2227 O O . GLU A 1 299 ? 0.674 5.414 -44.248 1.00 47.56 299 GLU A O 1
#

Secondary structure (DSSP, 8-state):
----------HHHHHHHHHHHHHHHHHTT--HHHHHHHHHHHHHHHHHHHTS-HHHHHHTHHHHHHHHHTSTTSHHHHHHHHHHHHHHHHS-HHHHHHHHHHHHHHHHHHHHHHHHHTT--HHHHHHHHHHHHHTT--HHHHHHHHHHHHHTT--HHHHHHHHHHHHHHHHHHTS-HHHHHHHHHHHHHTT-GGGGGGGT----HHHHHHHHHHHTT--STT--HHHHHHHHHHHHHHHGGGGTTHHHHHTTSHHHHHHHHHHHHHHHHHHHHHTTHHHHHHHHHHHHHHHHHHHTT--

Nearest PDB structures (foldseek):
  2p7n-assembly1_A-2  TM=2.814E-01  e=2.265E+00  Chromobacterium violaceum
  2d1l-assembly1_B  TM=1.466E-01  e=1.821E+00  Mus musculus
  3ja6-assembly1_H  TM=1.217E-01  e=3.659E+00  Escherichia coli
  7aal-assembly1_B  TM=1.418E-01  e=7.353E+00  Homo sapiens

Radius of gyration: 25.49 Å; Cα contacts (8 Å, |Δi|>4): 294; chains: 1; bounding box: 62×48×69 Å

Solvent-accessible surface area (backbone atoms only — not comparable to full-atom values): 16101 Å² total; per-re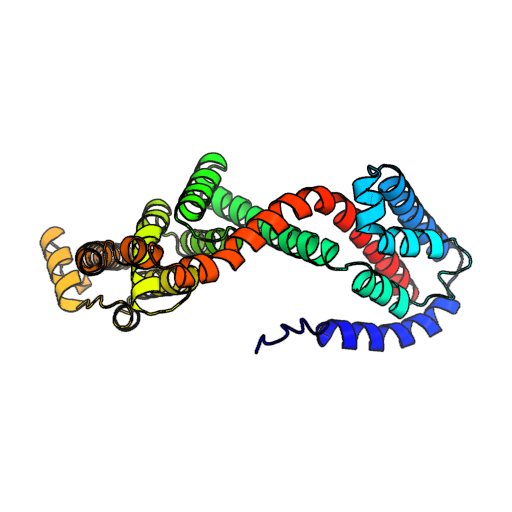sidue (Å²): 135,82,81,76,82,71,81,62,80,46,72,66,57,55,49,52,43,58,58,26,58,59,52,42,69,56,58,80,73,65,61,72,70,56,54,52,60,40,51,56,36,50,52,52,38,49,52,54,57,67,72,44,56,72,72,56,44,61,58,33,44,34,53,52,50,48,54,64,49,51,45,89,80,37,47,84,75,50,32,58,38,46,55,57,45,37,51,66,63,28,42,42,80,61,33,52,20,24,53,52,14,45,54,41,51,50,49,49,51,50,42,51,53,56,36,45,75,70,73,41,52,71,68,57,54,49,46,50,43,51,53,28,37,74,72,72,42,40,67,62,48,33,48,55,53,53,42,50,28,56,76,68,72,42,61,56,70,57,57,43,58,42,46,64,50,12,39,16,29,7,52,73,52,73,49,55,45,58,55,33,36,49,41,54,50,47,20,30,77,69,68,35,46,74,62,32,49,69,47,74,31,86,65,56,65,70,58,44,42,46,51,50,14,60,77,68,77,45,52,59,83,73,51,48,74,65,55,51,31,50,43,46,44,52,50,52,60,62,48,42,59,83,40,61,59,45,38,65,63,47,55,74,37,67,72,48,52,57,72,51,43,64,45,56,51,49,51,51,26,29,63,61,11,50,79,45,38,66,60,53,48,43,51,50,52,32,48,49,51,43,51,52,47,56,52,64,72,78,108

Mean predicted aligned error: 13.2 Å

Sequence (299 aa):
MADKVQFSIDVETKKAVANTRRLEKQFMKLGGSARLAQVKGISKLEKGIKALDGSSKKGFAGMSKFTSGIALGNLAAMGMAKAIGALSKGIGELGKAVLVAARISALNRVFQFTGKAAGISSIQLNRYKNTLIASGIAEKEALGVLQRGIQARFDLNKVVKLGAVAQNAAFVAGVASSDAHIDLMDAILKQRPVLLKQFGILVNLNDVYGKTAKELGKSKDALTATEKRNALYNEVMKQSITIAGAYTEGMKEVGKRLTSLPRHVQAAQNAFGRHFIPVLGLAVDGIEVFLKATTRAFE

pLDDT: mean 70.85, std 22.55, range [24.72, 97.56]

Foldseek 3Di:
DDPPPPPPPDPVLVVVLVVQVVLLVVVVVDDDVLLVLLVVLLVLLVVVLVPDDPVLCVLQVLVVVLSVCVPSPRDSVCTPSNSSVSVVVSCDPLVVLLVLLLLLVVLLVVLCVLCVVLVHHPVRSVVLQVLLVVLLDFSNLSSVQQVVCSVLVHDSVLLSVCSQLLLLLCLQLVHDSSVSSVLLVCCLSVVPCVSCVSSVQHDDLVVLLVVLCVVVVHDSVPDDSVSSSVSSSVSSSVRSVVSHCSNVVVVVDPVVVVVSVVSVVSVVSNVSNNVCNVSVVSSVSSSVSSVVSSVVSVD

Organism: NCBI:txid412755